Protein AF-A0A7S1ELG7-F1 (afdb_monomer)

Solvent-accessible surface area (backbone atoms only — not comparable to full-atom values): 12810 Å² total; per-residue (Å²): 138,77,90,81,78,85,80,86,82,77,89,74,86,77,82,77,77,78,78,66,69,52,71,69,55,55,40,45,46,55,39,51,53,51,51,52,51,50,55,50,50,54,52,51,44,50,53,53,51,54,53,54,65,71,30,67,69,44,54,53,49,34,66,75,34,59,68,49,50,75,63,46,44,68,62,53,37,53,51,50,48,50,50,54,51,51,52,52,51,49,59,60,68,71,50,58,41,73,56,52,68,38,64,72,56,34,53,50,51,52,54,50,58,71,44,45,52,53,21,49,54,42,38,54,47,47,58,70,75,57,53,95,88,40,56,80,64,53,53,55,78,43,55,39,72,58,45,38,53,50,51,53,52,54,50,50,53,49,50,50,48,52,64,56,44,74,77,51,74,98,72,91,71,96,68,93,65,78,93,79,68,84,92,50,66,66,61,53,53,52,50,48,52,31,48,70,66,63,71,57,77,73,69,79,68,73,70,65,78,81,71,129

Nearest PDB structures (foldseek):
  7uwb-assembly1_c  TM=2.992E-01  e=1.480E+00  Citrus x limon
  7fda-assembly1_T  TM=3.251E-01  e=2.734E+00  Saccharomyces cerevisiae S288C

Mean predicted aligned error: 15.28 Å

Structure (mmCIF, N/CA/C/O backbone):
data_AF-A0A7S1ELG7-F1
#
_entry.id   AF-A0A7S1ELG7-F1
#
loop_
_atom_site.group_PDB
_atom_site.id
_atom_site.type_symbol
_atom_site.label_atom_id
_atom_site.label_alt_id
_atom_site.label_comp_id
_atom_site.label_asym_id
_atom_site.label_entity_id
_atom_site.label_seq_id
_atom_site.pdbx_PDB_ins_code
_atom_site.Cartn_x
_atom_site.Cartn_y
_atom_site.Cartn_z
_atom_site.occupancy
_atom_site.B_iso_or_equiv
_atom_site.auth_seq_id
_atom_site.auth_comp_id
_atom_site.auth_asym_id
_atom_site.auth_atom_id
_atom_site.pdbx_PDB_model_num
ATOM 1 N N . GLY A 1 1 ? -31.630 1.838 77.497 1.00 45.72 1 GLY A N 1
ATOM 2 C CA . GLY A 1 1 ? -31.675 2.365 76.122 1.00 45.72 1 GLY A CA 1
ATOM 3 C C . GLY A 1 1 ? -31.646 3.872 76.217 1.00 45.72 1 GLY A C 1
ATOM 4 O O . GLY A 1 1 ? -32.165 4.383 77.194 1.00 45.72 1 GLY A O 1
ATOM 5 N N . GLU A 1 2 ? -31.020 4.632 75.335 1.00 47.91 2 GLU A N 1
ATOM 6 C CA . GLU A 1 2 ? -30.472 4.354 74.008 1.00 47.91 2 GLU A CA 1
ATOM 7 C C . GLU A 1 2 ? -29.348 5.379 73.768 1.00 47.91 2 GLU A C 1
ATOM 9 O O . GLU A 1 2 ? -29.559 6.575 73.961 1.00 47.91 2 GLU A O 1
ATOM 14 N N . ASP A 1 3 ? -28.157 4.923 73.371 1.00 49.88 3 ASP A N 1
ATOM 15 C CA . ASP A 1 3 ? -27.047 5.798 72.974 1.00 49.88 3 ASP A CA 1
ATOM 16 C C . ASP A 1 3 ? -27.271 6.288 71.537 1.00 49.88 3 ASP A C 1
ATOM 18 O O . ASP A 1 3 ? -26.999 5.585 70.558 1.00 49.88 3 ASP A O 1
ATOM 22 N N . GLY A 1 4 ? -27.789 7.508 71.401 1.00 52.09 4 GLY A N 1
ATOM 23 C CA . GLY A 1 4 ? -28.012 8.162 70.114 1.00 52.09 4 GLY A CA 1
ATOM 24 C C . GLY A 1 4 ? -26.703 8.606 69.455 1.00 52.09 4 GLY A C 1
ATOM 25 O O . GLY A 1 4 ? -26.166 9.667 69.770 1.00 52.09 4 GLY A O 1
ATOM 26 N N . ARG A 1 5 ? -26.187 7.823 68.500 1.00 58.06 5 ARG A N 1
ATOM 27 C CA . ARG A 1 5 ? -25.058 8.232 67.644 1.00 58.06 5 ARG A CA 1
ATOM 28 C C . ARG A 1 5 ? -25.520 9.284 66.631 1.00 58.06 5 ARG A C 1
ATOM 30 O O . ARG A 1 5 ? -26.334 8.993 65.760 1.00 58.06 5 ARG A O 1
ATOM 37 N N . MET A 1 6 ? -24.964 10.495 66.706 1.00 57.94 6 MET A N 1
ATOM 38 C CA . MET A 1 6 ? -25.166 11.521 65.678 1.00 57.94 6 MET A CA 1
ATOM 39 C C . MET A 1 6 ? -24.453 11.132 64.375 1.00 57.94 6 MET A C 1
ATOM 41 O O . MET A 1 6 ? -23.228 11.016 64.341 1.00 57.94 6 MET A O 1
ATOM 45 N N . VAL A 1 7 ? -25.212 10.988 63.287 1.00 63.09 7 VAL A N 1
ATOM 46 C CA . VAL A 1 7 ? -24.685 10.811 61.926 1.00 63.09 7 VAL A CA 1
ATOM 47 C C . VAL A 1 7 ? -24.557 12.186 61.271 1.00 63.09 7 VAL A C 1
ATOM 49 O O . VAL A 1 7 ? -25.553 12.875 61.062 1.00 63.09 7 VAL A O 1
ATOM 52 N N . ARG A 1 8 ? -23.331 12.605 60.939 1.00 54.16 8 ARG A N 1
ATOM 53 C CA . ARG A 1 8 ? -23.097 13.812 60.133 1.00 54.16 8 ARG A CA 1
ATOM 54 C C . ARG A 1 8 ? -23.195 13.450 58.655 1.00 54.16 8 ARG A C 1
ATOM 56 O O . ARG A 1 8 ? -22.298 12.812 58.115 1.00 54.16 8 ARG A O 1
ATOM 63 N N . VAL A 1 9 ? -24.283 13.862 58.013 1.00 65.06 9 VAL A N 1
ATOM 64 C CA . VAL A 1 9 ? -24.472 13.729 56.564 1.00 65.06 9 VAL A CA 1
ATOM 65 C C . VAL A 1 9 ? -23.916 14.979 55.890 1.00 65.06 9 VAL A C 1
ATOM 67 O O . VAL A 1 9 ? -24.402 16.083 56.127 1.00 65.06 9 VAL A O 1
ATOM 70 N N . ILE A 1 10 ? -22.893 14.811 55.054 1.00 61.88 10 ILE A N 1
ATOM 71 C CA . ILE A 1 10 ? -22.368 15.874 54.192 1.00 61.88 10 ILE A CA 1
ATOM 72 C C . ILE A 1 10 ? -22.909 15.608 52.790 1.00 61.88 10 ILE A C 1
ATOM 74 O O . ILE A 1 10 ? -22.524 14.635 52.144 1.00 61.88 10 ILE A O 1
ATOM 78 N N . ALA A 1 11 ? -23.829 16.453 52.329 1.00 55.34 11 ALA A N 1
ATOM 79 C CA . ALA A 1 11 ? -24.358 16.367 50.976 1.00 55.34 11 ALA A CA 1
ATOM 80 C C . ALA A 1 11 ? -23.292 16.845 49.979 1.00 55.34 11 ALA A C 1
ATOM 82 O O . ALA A 1 11 ? -23.049 18.042 49.830 1.00 55.34 11 ALA A O 1
ATOM 83 N N . LEU A 1 12 ? -22.646 15.902 49.296 1.00 55.12 12 LEU A N 1
ATOM 84 C CA . LEU A 1 12 ? -21.772 16.197 48.167 1.00 55.12 12 LEU A CA 1
ATOM 85 C C . LEU A 1 12 ? -22.631 16.319 46.905 1.00 55.12 12 LEU A C 1
ATOM 87 O O . LEU A 1 12 ? -23.257 15.352 46.473 1.00 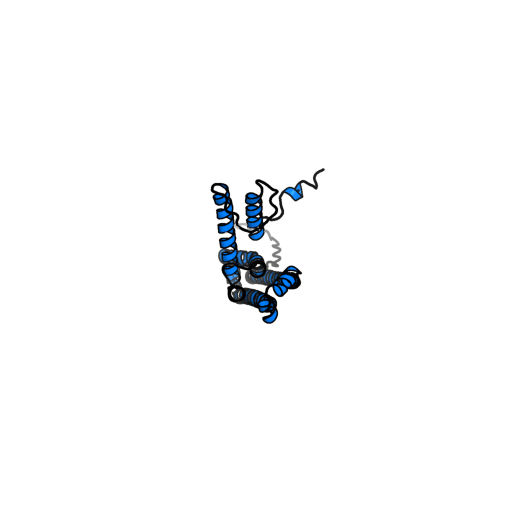55.12 12 LEU A O 1
ATOM 91 N N . LYS A 1 13 ? -22.652 17.506 46.289 1.00 52.28 13 LYS A N 1
ATOM 92 C CA . LYS A 1 13 ? -23.136 17.666 44.911 1.00 52.28 13 LYS A CA 1
ATOM 93 C C . LYS A 1 13 ? -22.100 17.047 43.976 1.00 52.28 13 LYS A C 1
ATOM 95 O O . LYS A 1 13 ? -21.160 17.713 43.552 1.00 52.28 13 LYS A O 1
ATOM 100 N N . VAL A 1 14 ? -22.265 15.764 43.674 1.00 58.91 14 VAL A N 1
ATOM 101 C CA . VAL A 1 14 ? -21.516 15.115 42.598 1.00 58.91 14 VAL A CA 1
ATOM 102 C C . VAL A 1 14 ? -22.121 15.603 41.289 1.00 58.91 14 VAL A C 1
ATOM 104 O O . VAL A 1 14 ? -23.214 15.191 40.908 1.00 58.91 14 VAL A O 1
ATOM 107 N N . ASN A 1 15 ? -21.435 16.526 40.620 1.00 54.47 15 ASN A N 1
ATOM 108 C CA . ASN A 1 15 ? -21.791 16.919 39.266 1.00 54.47 15 ASN A CA 1
ATOM 109 C C . ASN A 1 15 ? -21.238 15.844 38.322 1.00 54.47 15 ASN A C 1
ATOM 111 O O . ASN A 1 15 ? -20.149 15.983 37.767 1.00 54.47 15 ASN A O 1
ATOM 115 N N . ALA A 1 16 ? -21.940 14.714 38.233 1.00 53.38 16 ALA A N 1
ATOM 116 C CA . ALA A 1 16 ? -21.633 13.671 37.268 1.00 53.38 16 ALA A CA 1
ATOM 117 C C . ALA A 1 16 ? -22.066 14.176 35.888 1.00 53.38 16 ALA A C 1
ATOM 119 O O . ALA A 1 16 ? -23.155 13.867 35.411 1.00 53.38 16 ALA A O 1
ATOM 120 N N . ASN A 1 17 ? -21.234 15.010 35.263 1.00 50.78 17 ASN A N 1
ATOM 121 C CA . ASN A 1 17 ? -21.389 15.321 33.852 1.00 50.78 17 ASN A CA 1
ATOM 122 C C . ASN A 1 17 ? -20.955 14.074 33.073 1.00 50.78 17 ASN A C 1
ATOM 124 O O . ASN A 1 17 ? -19.800 13.941 32.672 1.00 50.78 17 ASN A O 1
ATOM 128 N N . VAL A 1 18 ? -21.867 13.109 32.948 1.00 51.59 18 VAL A N 1
ATOM 129 C CA . VAL A 1 18 ? -21.676 11.883 32.167 1.00 51.59 18 VAL A CA 1
ATOM 130 C C . VAL A 1 18 ? -21.835 12.238 30.686 1.00 51.59 18 VAL A C 1
ATOM 132 O O . VAL A 1 18 ? -22.745 11.797 30.003 1.00 51.59 18 VAL A O 1
ATOM 135 N N . THR A 1 19 ? -20.939 13.089 30.192 1.00 51.69 19 THR A N 1
ATOM 136 C CA . THR A 1 19 ? -20.533 13.114 28.782 1.00 51.69 19 THR A CA 1
ATOM 137 C C . THR A 1 19 ? -19.308 12.218 28.586 1.00 51.69 19 THR A C 1
ATOM 139 O O . THR A 1 19 ? -18.511 12.434 27.678 1.00 51.69 19 THR A O 1
ATOM 142 N N . SER A 1 20 ? -19.090 11.247 29.479 1.00 53.66 20 SER A N 1
ATOM 143 C CA . SER A 1 20 ? -18.170 10.151 29.212 1.00 53.66 20 SER A CA 1
ATOM 144 C C . SER A 1 20 ? -18.856 9.261 28.190 1.00 53.66 20 SER A C 1
ATOM 146 O O . SER A 1 20 ? -19.835 8.596 28.534 1.00 53.66 20 SER A O 1
ATOM 148 N N . SER A 1 21 ? -18.376 9.303 26.947 1.00 57.50 21 SER A N 1
ATOM 149 C CA . SER A 1 21 ? -18.776 8.361 25.908 1.00 57.50 21 SER A CA 1
ATOM 150 C C . SER A 1 21 ? -18.871 6.959 26.500 1.00 57.50 21 SER A C 1
ATOM 152 O O . SER A 1 21 ? -17.983 6.547 27.257 1.00 57.50 21 SER A O 1
ATOM 154 N N . THR A 1 22 ? -19.962 6.252 26.217 1.00 67.25 22 THR A N 1
ATOM 155 C CA . THR A 1 22 ? -20.102 4.856 26.645 1.00 67.25 22 THR A CA 1
ATOM 156 C C . THR A 1 22 ? -18.890 4.054 26.152 1.00 67.25 22 THR A C 1
ATOM 158 O O . THR A 1 22 ? -18.263 4.418 25.157 1.00 67.25 22 THR A O 1
ATOM 161 N N . ILE A 1 23 ? -18.500 2.983 26.853 1.00 67.31 23 ILE A N 1
ATOM 162 C CA . ILE A 1 23 ? -17.343 2.165 26.437 1.00 67.31 23 ILE A CA 1
ATOM 163 C C . ILE A 1 23 ? -17.503 1.764 24.960 1.00 67.31 23 ILE A C 1
ATOM 165 O O . ILE A 1 23 ? -16.583 1.948 24.177 1.00 67.31 23 ILE A O 1
ATOM 169 N N . GLU A 1 24 ? -18.715 1.390 24.554 1.00 67.69 24 GLU A N 1
ATOM 170 C CA . GLU A 1 24 ? -19.104 1.068 23.174 1.00 67.69 24 GLU A CA 1
ATOM 171 C C . GLU A 1 24 ? -18.862 2.212 22.164 1.00 67.69 24 GLU A C 1
ATOM 173 O O . GLU A 1 24 ? -18.431 1.962 21.034 1.00 67.69 24 GLU A O 1
ATOM 178 N N . GLU A 1 25 ? -19.080 3.472 22.556 1.00 73.69 25 GLU A N 1
ATOM 179 C CA . GLU A 1 25 ? -18.761 4.647 21.731 1.00 73.69 25 GLU A CA 1
ATOM 180 C C . GLU A 1 25 ? -17.248 4.838 21.567 1.00 73.69 25 GLU A C 1
ATOM 182 O O . GLU A 1 25 ? -16.780 5.158 20.474 1.00 73.69 25 GLU A O 1
ATOM 187 N N . ILE A 1 26 ? -16.462 4.615 22.626 1.00 73.19 26 ILE A N 1
ATOM 188 C CA . ILE A 1 26 ? -14.993 4.700 22.562 1.00 73.19 26 ILE A CA 1
ATOM 189 C C . ILE A 1 26 ? -14.437 3.572 21.681 1.00 73.19 26 ILE A C 1
ATOM 191 O O . ILE A 1 26 ? -13.564 3.805 20.841 1.00 73.19 26 ILE A O 1
ATOM 195 N N . GLU A 1 27 ? -14.977 2.366 21.838 1.00 75.12 27 GLU A N 1
ATOM 196 C CA . GLU A 1 27 ? -14.611 1.182 21.063 1.00 75.12 27 GLU A CA 1
ATOM 197 C C . GLU A 1 27 ? -14.916 1.350 19.567 1.00 75.12 27 GLU A C 1
ATOM 199 O O . GLU A 1 27 ? -14.096 1.017 18.708 1.00 75.12 27 GLU A O 1
ATOM 204 N N . SER A 1 28 ? -16.077 1.919 19.238 1.00 82.00 28 SER A N 1
ATOM 205 C CA . SER A 1 28 ? -16.470 2.184 17.848 1.00 82.00 28 SER A CA 1
ATOM 206 C C . SER A 1 28 ? -15.607 3.275 17.211 1.00 82.00 28 SER A C 1
ATOM 208 O O . SER A 1 28 ? -15.195 3.151 16.054 1.00 82.00 28 SER A O 1
ATOM 210 N N . ARG A 1 29 ? -15.228 4.295 17.989 1.00 88.75 29 ARG A N 1
ATOM 211 C CA . ARG A 1 29 ? -14.416 5.424 17.519 1.00 88.75 29 ARG A CA 1
ATOM 212 C C . ARG A 1 29 ? -13.023 5.013 17.040 1.00 88.75 2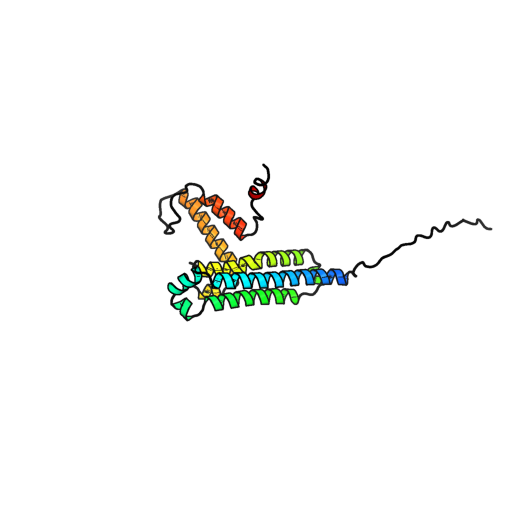9 ARG A C 1
ATOM 214 O O . ARG A 1 29 ? -12.524 5.579 16.070 1.00 88.75 29 ARG A O 1
ATOM 221 N N . ARG A 1 30 ? -12.382 4.025 17.678 1.00 89.44 30 ARG A N 1
ATOM 222 C CA . ARG A 1 30 ? -11.039 3.560 17.270 1.00 89.44 30 ARG A CA 1
ATOM 223 C C . ARG A 1 30 ? -11.057 2.930 15.876 1.00 89.44 30 ARG A C 1
ATOM 225 O O . ARG A 1 30 ? -10.172 3.204 15.067 1.00 89.44 30 ARG A O 1
ATOM 232 N N . LYS A 1 31 ? -12.097 2.145 15.574 1.00 93.12 31 LYS A N 1
ATOM 233 C CA . LYS A 1 31 ? -12.331 1.607 14.228 1.00 93.12 31 LYS A CA 1
ATOM 234 C C . LYS A 1 31 ? -12.572 2.730 13.220 1.00 93.12 31 LYS A C 1
ATOM 236 O O . LYS A 1 31 ? -11.958 2.722 12.159 1.00 93.12 31 LYS A O 1
ATOM 241 N N . GLU A 1 32 ? -13.444 3.684 13.537 1.00 93.88 32 GLU A N 1
ATOM 242 C CA . GLU A 1 32 ? -13.757 4.802 12.634 1.00 93.88 32 GLU A CA 1
ATOM 243 C C . GLU A 1 32 ? -12.515 5.621 12.269 1.00 93.88 32 GLU A C 1
ATOM 245 O O . GLU A 1 32 ? -12.289 5.897 11.090 1.00 93.88 32 GLU A O 1
ATOM 250 N N . LEU A 1 33 ? -11.673 5.951 13.254 1.00 93.94 33 LEU A N 1
ATOM 251 C CA . LEU A 1 33 ? -10.421 6.677 13.030 1.00 93.94 33 LEU A CA 1
ATOM 252 C C . LEU A 1 33 ? -9.459 5.899 12.129 1.00 93.94 33 LEU A C 1
ATOM 254 O O . LEU A 1 33 ? -8.906 6.469 11.191 1.00 93.94 33 LEU A O 1
ATOM 258 N N . PHE A 1 34 ? -9.291 4.599 12.382 1.00 95.06 34 PHE A N 1
ATOM 259 C CA . PHE A 1 34 ? -8.432 3.753 11.559 1.00 95.06 34 PHE A CA 1
ATOM 260 C C . PHE A 1 34 ? -8.920 3.675 10.108 1.00 95.06 34 PHE A C 1
ATOM 262 O O . PHE A 1 34 ? -8.133 3.853 9.182 1.00 95.06 34 PHE A O 1
ATOM 269 N N . ILE A 1 35 ? -10.220 3.444 9.897 1.00 96.56 35 ILE A N 1
ATOM 270 C CA . ILE A 1 35 ? -10.793 3.349 8.548 1.00 96.56 35 ILE A CA 1
ATOM 271 C C . ILE A 1 35 ? -10.693 4.691 7.819 1.00 96.56 35 ILE A C 1
ATOM 273 O O . ILE A 1 35 ? -10.338 4.712 6.646 1.00 96.56 35 ILE A O 1
ATOM 277 N N . SER A 1 36 ? -10.914 5.805 8.519 1.00 95.88 36 SER A N 1
ATOM 278 C CA . SER A 1 36 ? -10.761 7.145 7.939 1.00 95.88 36 SER A CA 1
ATOM 279 C C . SER A 1 36 ? -9.316 7.412 7.502 1.00 95.88 36 SER A C 1
ATOM 281 O O . SER A 1 36 ? -9.081 7.928 6.411 1.00 95.88 36 SER A O 1
ATOM 283 N N . ALA A 1 37 ? -8.334 7.018 8.321 1.00 95.81 37 ALA A N 1
ATOM 284 C CA . ALA A 1 37 ? -6.917 7.124 7.973 1.00 95.81 37 ALA A CA 1
ATOM 285 C C . ALA A 1 37 ? -6.548 6.230 6.776 1.00 95.81 37 ALA A C 1
ATOM 287 O O . ALA A 1 37 ? -5.805 6.655 5.894 1.00 95.81 37 ALA A O 1
ATOM 288 N N . ALA A 1 38 ? -7.108 5.021 6.706 1.00 96.06 38 ALA A N 1
ATOM 289 C CA . ALA A 1 38 ? -6.922 4.111 5.581 1.00 96.06 38 ALA A CA 1
ATOM 290 C C . ALA A 1 38 ? -7.503 4.658 4.267 1.00 96.06 38 ALA A C 1
ATOM 292 O O . ALA A 1 38 ? -6.862 4.574 3.221 1.00 96.06 38 ALA A O 1
ATOM 293 N N . GLU A 1 39 ? -8.693 5.257 4.311 1.00 96.00 39 GLU A N 1
ATOM 294 C CA . GLU A 1 39 ? -9.320 5.892 3.147 1.00 96.00 39 GLU A CA 1
ATOM 295 C C . GLU A 1 39 ? -8.535 7.116 2.667 1.00 96.00 39 GLU A C 1
ATOM 297 O O . GLU A 1 39 ? -8.363 7.305 1.460 1.00 96.00 39 GLU A O 1
ATOM 302 N N . TYR A 1 40 ? -8.005 7.909 3.602 1.00 96.44 40 TYR A N 1
ATOM 303 C CA . TYR A 1 40 ? -7.101 9.009 3.281 1.00 96.44 40 TYR A CA 1
ATOM 304 C C . TYR A 1 40 ? -5.822 8.503 2.600 1.00 96.44 40 TYR A C 1
ATOM 306 O O . TYR A 1 40 ? -5.461 9.004 1.537 1.00 96.44 40 TYR A O 1
ATOM 314 N N . ALA A 1 41 ? -5.184 7.466 3.152 1.00 94.69 41 ALA A N 1
ATOM 315 C CA . ALA A 1 41 ? -3.999 6.859 2.551 1.00 94.69 41 ALA A CA 1
ATOM 316 C C . ALA A 1 41 ? -4.287 6.332 1.135 1.00 94.69 41 ALA A C 1
ATOM 318 O O . ALA A 1 41 ? -3.513 6.577 0.218 1.00 94.69 41 ALA A O 1
ATOM 319 N N . ALA A 1 42 ? -5.433 5.683 0.906 1.00 96.50 42 ALA A N 1
ATOM 320 C CA . ALA A 1 42 ? -5.822 5.240 -0.434 1.00 96.50 42 ALA A CA 1
ATOM 321 C C . ALA A 1 42 ? -6.038 6.401 -1.417 1.00 96.50 42 ALA A C 1
ATOM 323 O O . ALA A 1 42 ? -5.731 6.274 -2.606 1.00 96.50 42 ALA A O 1
ATOM 324 N N . HIS A 1 43 ? -6.577 7.530 -0.951 1.00 96.31 43 HIS A N 1
ATOM 325 C CA . HIS A 1 43 ? -6.710 8.727 -1.776 1.00 96.31 43 HIS A CA 1
ATOM 326 C C . HIS A 1 43 ? -5.344 9.318 -2.152 1.00 96.31 43 HIS A C 1
ATOM 328 O O . HIS A 1 43 ? -5.122 9.660 -3.317 1.00 96.31 43 HIS A O 1
ATOM 334 N N . ASP A 1 44 ? -4.426 9.389 -1.193 1.00 95.12 44 ASP A N 1
ATOM 335 C CA . ASP A 1 44 ? -3.071 9.885 -1.415 1.00 95.12 44 ASP A CA 1
ATOM 336 C C . ASP A 1 44 ? -2.271 8.963 -2.351 1.00 95.12 44 ASP A C 1
ATOM 338 O O . ASP A 1 44 ? -1.711 9.429 -3.344 1.00 95.12 44 ASP A O 1
ATOM 342 N N . ILE A 1 45 ? -2.338 7.642 -2.139 1.00 94.81 45 ILE A N 1
ATOM 343 C CA . ILE A 1 45 ? -1.755 6.632 -3.036 1.00 94.81 45 ILE A CA 1
ATOM 344 C C . ILE A 1 45 ? -2.267 6.825 -4.462 1.00 94.81 45 ILE A C 1
ATOM 346 O O . ILE A 1 45 ? -1.466 6.883 -5.391 1.00 94.81 45 ILE A O 1
ATOM 350 N N . ARG A 1 46 ? -3.585 6.968 -4.654 1.00 95.25 46 ARG A N 1
ATOM 351 C CA . ARG A 1 46 ? -4.166 7.198 -5.985 1.00 95.25 46 ARG A CA 1
ATOM 352 C C . ARG A 1 46 ? -3.576 8.448 -6.636 1.00 95.25 46 ARG A C 1
ATOM 354 O O . ARG A 1 46 ? -3.151 8.391 -7.782 1.00 95.25 46 ARG A O 1
ATOM 361 N N . THR A 1 47 ? -3.514 9.549 -5.893 1.00 93.38 47 THR A N 1
ATOM 362 C CA . THR A 1 47 ? -2.979 10.825 -6.389 1.00 93.38 47 THR A CA 1
ATOM 363 C C . THR A 1 47 ? -1.512 10.689 -6.800 1.00 93.38 47 THR A C 1
ATOM 365 O O . THR A 1 47 ? -1.131 11.113 -7.892 1.00 93.38 47 THR A O 1
ATOM 368 N N . LYS A 1 48 ? -0.693 10.035 -5.969 1.00 92.62 48 LYS A N 1
ATOM 369 C CA . LYS A 1 48 ? 0.729 9.791 -6.243 1.00 92.62 48 LYS A CA 1
ATOM 370 C C . LYS A 1 48 ? 0.940 8.847 -7.424 1.00 92.62 48 LYS A C 1
ATOM 372 O O . LYS A 1 48 ? 1.806 9.109 -8.252 1.00 92.62 48 LYS A O 1
ATOM 377 N N . LEU A 1 49 ? 0.142 7.787 -7.551 1.00 91.31 49 LEU A N 1
ATOM 378 C CA . LEU A 1 49 ? 0.215 6.871 -8.692 1.00 91.31 49 LEU A CA 1
ATOM 379 C C . LEU A 1 49 ? -0.156 7.560 -10.001 1.00 91.31 49 LEU A C 1
ATOM 381 O O . LEU A 1 49 ? 0.554 7.381 -10.986 1.00 91.31 49 LEU A O 1
ATOM 385 N N . SER A 1 50 ? -1.213 8.375 -10.013 1.00 90.19 50 SER A N 1
ATOM 386 C CA . SER A 1 50 ? -1.581 9.140 -11.206 1.00 90.19 50 SER A CA 1
ATOM 387 C C . SER A 1 50 ? -0.480 10.141 -11.584 1.00 90.19 50 SER A C 1
ATOM 389 O O . SER A 1 50 ? -0.093 10.207 -12.748 1.00 90.19 50 SER A O 1
ATOM 391 N N . ALA A 1 51 ? 0.120 10.832 -10.606 1.00 88.69 51 ALA A N 1
ATOM 392 C CA . ALA A 1 51 ? 1.262 11.717 -10.852 1.00 88.69 51 ALA A CA 1
ATOM 393 C C . ALA A 1 51 ? 2.488 10.963 -11.407 1.00 88.69 51 ALA A C 1
ATOM 395 O O . ALA A 1 51 ? 3.146 11.433 -12.336 1.00 88.69 51 ALA A O 1
ATOM 396 N N . LEU A 1 52 ? 2.784 9.768 -10.884 1.00 86.19 52 LEU A N 1
ATOM 397 C CA . LEU A 1 52 ? 3.855 8.913 -11.403 1.00 86.19 52 LEU A CA 1
ATOM 398 C C . LEU A 1 52 ? 3.551 8.412 -12.817 1.00 86.19 52 LEU A C 1
ATOM 400 O O . LEU A 1 52 ? 4.453 8.389 -13.653 1.00 86.19 52 LEU A O 1
ATOM 404 N N . ALA A 1 53 ? 2.301 8.049 -13.105 1.00 85.56 53 ALA A N 1
ATOM 405 C CA . ALA A 1 53 ? 1.858 7.595 -14.420 1.00 85.56 53 ALA A CA 1
ATOM 406 C C . ALA A 1 53 ? 1.985 8.683 -15.499 1.00 85.56 53 ALA A C 1
ATOM 408 O O . ALA A 1 53 ? 2.263 8.367 -16.657 1.00 85.56 53 ALA A O 1
ATOM 409 N N . GLU A 1 54 ? 1.812 9.949 -15.121 1.00 84.06 54 GLU A N 1
ATOM 410 C CA . GLU A 1 54 ? 1.962 11.112 -16.003 1.00 84.06 54 GLU A CA 1
ATOM 411 C C . GLU A 1 54 ? 3.414 11.592 -16.144 1.00 84.06 54 GLU A C 1
ATOM 413 O O . GLU A 1 54 ? 3.700 12.445 -16.985 1.00 84.06 54 GLU A O 1
ATOM 418 N N . SER A 1 55 ? 4.344 11.038 -15.362 1.00 83.50 55 SER A N 1
ATOM 419 C CA . SER A 1 55 ? 5.745 11.455 -15.394 1.00 83.50 55 SER A CA 1
ATOM 420 C C . SER A 1 55 ? 6.429 11.159 -16.736 1.00 83.50 55 SER A C 1
ATOM 422 O O . SER A 1 55 ? 6.162 10.158 -17.410 1.00 83.50 55 SER A O 1
ATOM 424 N N . GLU A 1 56 ? 7.390 12.012 -17.097 1.00 77.75 56 GLU A N 1
ATOM 425 C CA . GLU A 1 56 ? 8.213 11.863 -18.304 1.00 77.75 56 GLU A CA 1
ATOM 426 C C . GLU A 1 56 ? 8.949 10.514 -18.336 1.00 77.75 56 GLU A C 1
ATOM 428 O O . GLU A 1 56 ? 9.037 9.874 -19.381 1.00 77.75 56 GLU A O 1
ATOM 433 N N . ARG A 1 57 ? 9.344 9.995 -17.168 1.00 74.31 57 ARG A N 1
ATOM 434 C CA . ARG A 1 57 ? 9.990 8.680 -17.033 1.00 74.31 57 ARG A CA 1
ATOM 435 C C . ARG A 1 57 ? 9.112 7.535 -17.545 1.00 74.31 57 ARG A C 1
ATOM 437 O O . ARG A 1 57 ? 9.619 6.610 -18.176 1.00 74.31 57 ARG A O 1
ATOM 444 N N . VAL A 1 58 ? 7.796 7.588 -17.316 1.00 76.19 58 VAL A N 1
ATOM 445 C CA . VAL A 1 58 ? 6.860 6.592 -17.869 1.00 76.19 58 VAL A CA 1
ATOM 446 C C . VAL A 1 58 ? 6.777 6.737 -19.386 1.00 76.19 58 VAL A C 1
ATOM 448 O O . VAL A 1 58 ? 6.805 5.732 -20.095 1.00 76.19 58 VAL A O 1
ATOM 451 N N . GLN A 1 59 ? 6.716 7.966 -19.905 1.00 72.56 59 GLN A N 1
ATOM 452 C CA . GLN A 1 59 ? 6.690 8.224 -21.350 1.00 72.56 59 GLN A CA 1
ATOM 453 C C . GLN A 1 59 ? 7.943 7.662 -22.038 1.00 72.56 59 GLN A C 1
ATOM 455 O O . GLN A 1 59 ? 7.826 6.914 -23.011 1.00 72.56 59 GLN A O 1
ATOM 460 N N . GLU A 1 60 ? 9.128 7.939 -21.495 1.00 72.31 60 GLU A N 1
ATOM 461 C CA . GLU A 1 60 ? 10.411 7.416 -21.978 1.00 72.31 60 GLU A CA 1
ATOM 462 C C . GLU A 1 60 ? 10.444 5.885 -21.958 1.00 72.31 60 GLU A C 1
ATOM 464 O O . GLU A 1 60 ? 10.801 5.238 -22.950 1.00 72.31 60 GLU A O 1
ATOM 469 N N . GLN A 1 61 ? 9.995 5.279 -20.858 1.00 71.31 61 GLN A N 1
ATOM 470 C CA . GLN A 1 61 ? 9.975 3.829 -20.734 1.00 71.31 61 GLN A CA 1
ATOM 471 C C . GLN A 1 61 ? 8.989 3.177 -21.717 1.00 71.31 61 GLN A C 1
ATOM 473 O O . GLN A 1 61 ? 9.275 2.102 -22.247 1.00 71.31 61 GLN A O 1
ATOM 478 N N . LEU A 1 62 ? 7.852 3.817 -22.016 1.00 69.94 62 LEU A N 1
ATOM 479 C CA . LEU A 1 62 ? 6.888 3.349 -23.021 1.00 69.94 62 LEU A CA 1
ATOM 480 C C . LEU A 1 62 ? 7.419 3.485 -24.455 1.00 69.94 62 LEU A C 1
ATOM 482 O O . LEU A 1 62 ? 7.037 2.694 -25.320 1.00 69.94 62 LEU A O 1
ATOM 486 N N . VAL A 1 63 ? 8.293 4.458 -24.726 1.00 67.94 63 VAL A N 1
ATOM 487 C CA . VAL A 1 63 ? 9.001 4.567 -26.012 1.00 67.94 63 VAL A CA 1
ATOM 488 C C . VAL A 1 63 ? 10.009 3.427 -26.160 1.00 67.94 63 VAL A C 1
ATOM 490 O O . VAL A 1 63 ? 10.051 2.787 -27.210 1.00 67.94 63 VAL A O 1
ATOM 493 N N . PHE A 1 64 ? 10.764 3.118 -25.101 1.00 64.25 64 PHE A N 1
ATOM 494 C CA . PHE A 1 64 ? 11.756 2.038 -25.113 1.00 64.25 64 PHE A CA 1
ATOM 495 C C . PHE A 1 64 ? 11.118 0.637 -25.114 1.00 64.25 64 PHE A C 1
ATOM 497 O O . PHE A 1 64 ? 11.606 -0.288 -25.763 1.00 64.25 64 PHE A O 1
ATOM 504 N N . ARG A 1 65 ? 9.987 0.464 -24.420 1.00 66.00 65 ARG A N 1
ATOM 505 C CA . ARG A 1 65 ? 9.247 -0.802 -24.317 1.00 66.00 65 ARG A CA 1
ATOM 506 C C . ARG A 1 65 ? 7.995 -0.770 -25.190 1.00 66.00 65 ARG A C 1
ATOM 508 O O . ARG A 1 65 ? 6.875 -0.684 -24.686 1.00 66.00 65 ARG A O 1
ATOM 515 N N . ALA A 1 66 ? 8.178 -0.932 -26.501 1.00 60.00 66 ALA A N 1
ATOM 516 C CA . ALA A 1 66 ? 7.084 -0.954 -27.482 1.00 60.00 66 ALA A CA 1
ATOM 517 C C . ALA A 1 66 ? 5.928 -1.911 -27.102 1.00 60.00 66 ALA A C 1
ATOM 519 O O . ALA A 1 66 ? 4.759 -1.584 -27.299 1.00 60.00 66 ALA A O 1
ATOM 520 N N . VAL A 1 67 ? 6.232 -3.057 -26.479 1.00 60.62 67 VAL A N 1
ATOM 521 C CA . VAL A 1 67 ? 5.227 -4.023 -25.991 1.00 60.62 67 VAL A CA 1
ATOM 522 C C . VAL A 1 67 ? 4.418 -3.479 -24.801 1.00 60.62 67 VAL A C 1
ATOM 524 O O . VAL A 1 67 ? 3.200 -3.643 -24.764 1.00 60.62 67 VAL A O 1
ATOM 527 N N . ALA A 1 68 ? 5.053 -2.772 -23.858 1.00 59.16 68 ALA A N 1
ATOM 528 C CA . ALA A 1 68 ? 4.370 -2.174 -22.704 1.00 59.16 68 ALA A CA 1
ATOM 529 C C . ALA A 1 68 ? 3.431 -1.025 -23.115 1.00 59.16 68 ALA A C 1
ATOM 531 O O . ALA A 1 68 ? 2.377 -0.819 -22.505 1.00 59.16 68 ALA A O 1
ATOM 532 N N . ARG A 1 69 ? 3.785 -0.311 -24.193 1.00 57.56 69 ARG A N 1
ATOM 533 C CA . ARG A 1 69 ? 2.941 0.711 -24.824 1.00 57.56 69 ARG A CA 1
ATOM 534 C C . ARG A 1 69 ? 1.696 0.120 -25.480 1.00 57.56 69 ARG A C 1
ATOM 536 O O . ARG A 1 69 ? 0.618 0.681 -25.311 1.00 57.56 69 ARG A O 1
ATOM 543 N N . ILE A 1 70 ? 1.822 -1.013 -26.172 1.00 54.22 70 ILE A N 1
ATOM 544 C CA . ILE A 1 70 ? 0.681 -1.710 -26.795 1.00 54.22 70 ILE A CA 1
ATOM 545 C C . ILE A 1 70 ? -0.280 -2.259 -25.730 1.00 54.22 70 ILE A C 1
ATOM 547 O O . ILE A 1 70 ? -1.493 -2.208 -25.911 1.00 54.22 70 ILE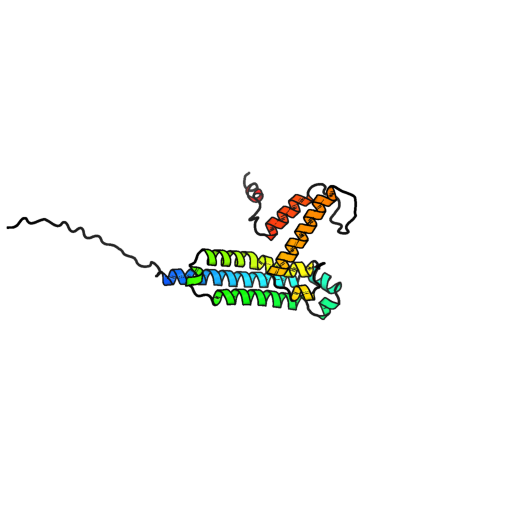 A O 1
ATOM 551 N N . LEU A 1 71 ? 0.249 -2.747 -24.606 1.00 61.34 71 LEU A N 1
ATOM 552 C CA . LEU A 1 71 ? -0.546 -3.400 -23.561 1.00 61.34 71 LEU A CA 1
ATOM 553 C C . LEU A 1 71 ? -1.107 -2.447 -22.495 1.00 61.34 71 LEU A C 1
ATOM 555 O O . LEU A 1 71 ? -1.794 -2.905 -21.582 1.00 61.34 71 LEU A O 1
ATOM 559 N N . SER A 1 72 ? -0.856 -1.133 -22.576 1.00 68.88 72 SER A N 1
ATOM 560 C CA . SER A 1 72 ? -1.274 -0.152 -21.554 1.00 68.88 72 SER A CA 1
ATOM 561 C C . SER A 1 72 ? -0.904 -0.578 -20.120 1.00 68.88 72 SER A C 1
ATOM 563 O O . SER A 1 72 ? -1.666 -0.388 -19.171 1.00 68.88 72 SER A O 1
ATOM 565 N N . THR A 1 73 ? 0.277 -1.187 -19.964 1.00 75.19 73 THR A N 1
ATOM 566 C CA . THR A 1 73 ? 0.657 -1.933 -18.753 1.00 75.19 73 THR A CA 1
ATOM 567 C C . THR A 1 73 ? 0.698 -1.061 -17.496 1.00 75.19 73 THR A C 1
ATOM 569 O O . THR A 1 73 ? 0.311 -1.534 -16.436 1.00 75.19 73 THR A O 1
ATOM 572 N N . HIS A 1 74 ? 1.067 0.220 -17.610 1.00 81.75 74 HIS A N 1
ATOM 573 C CA . HIS A 1 74 ? 1.074 1.160 -16.479 1.00 81.75 74 HIS A CA 1
ATOM 574 C C . HIS A 1 74 ? -0.334 1.415 -15.912 1.00 81.75 74 HIS A C 1
ATOM 576 O O . HIS A 1 74 ? -0.510 1.413 -14.699 1.00 81.75 74 HIS A O 1
ATOM 582 N N . LYS A 1 75 ? -1.362 1.540 -16.769 1.00 85.75 75 LYS A N 1
ATOM 583 C CA . LYS A 1 75 ? -2.761 1.701 -16.324 1.00 85.75 75 LYS A CA 1
ATOM 584 C C . LYS A 1 75 ? -3.291 0.438 -15.661 1.00 85.75 75 LYS A C 1
ATOM 586 O O . LYS A 1 75 ? -4.052 0.506 -14.699 1.00 85.75 75 LYS A O 1
ATOM 591 N N . LYS A 1 76 ? -2.899 -0.728 -16.187 1.00 87.75 76 LYS A N 1
ATOM 592 C CA . LYS A 1 76 ? -3.223 -2.016 -15.568 1.00 87.75 76 LYS A CA 1
ATOM 593 C C . LYS A 1 76 ? -2.575 -2.120 -14.183 1.00 87.75 76 LYS A C 1
ATOM 595 O O . LYS A 1 76 ? -3.261 -2.485 -13.238 1.00 87.75 76 LYS A O 1
ATOM 600 N N . LEU A 1 77 ? -1.306 -1.732 -14.067 1.00 89.38 77 LEU A N 1
ATOM 601 C CA . LEU A 1 77 ? -0.560 -1.746 -12.812 1.00 89.38 77 LEU A CA 1
ATOM 602 C C . LEU A 1 77 ? -1.172 -0.815 -11.758 1.00 89.38 77 LEU A C 1
ATOM 604 O O . LEU A 1 77 ? -1.398 -1.249 -10.634 1.00 89.38 77 LEU A O 1
ATOM 608 N N . GLU A 1 78 ? -1.491 0.430 -12.121 1.00 92.00 78 GLU A N 1
ATOM 609 C CA . GLU A 1 78 ? -2.182 1.378 -11.234 1.00 92.00 78 GLU A CA 1
ATOM 610 C C . GLU A 1 78 ? -3.510 0.795 -10.733 1.00 92.00 78 GLU A C 1
ATOM 612 O O . GLU A 1 78 ? -3.790 0.799 -9.534 1.00 92.00 78 GLU A O 1
ATOM 617 N N . LYS A 1 79 ? -4.307 0.225 -11.644 1.00 92.50 79 LYS A N 1
ATOM 618 C CA . LYS A 1 79 ? -5.582 -0.404 -11.295 1.00 92.50 79 LYS A CA 1
ATOM 619 C C . LYS A 1 79 ? -5.404 -1.574 -10.329 1.00 92.50 79 LYS A C 1
ATOM 621 O O . LYS A 1 79 ? -6.179 -1.689 -9.387 1.00 92.50 79 LYS A O 1
ATOM 626 N N . GLU A 1 80 ? -4.424 -2.442 -10.554 1.00 93.12 80 GLU A N 1
ATOM 627 C CA . GLU A 1 80 ? -4.162 -3.593 -9.683 1.00 93.12 80 GLU A CA 1
ATOM 628 C C . GLU A 1 80 ? -3.656 -3.176 -8.302 1.00 93.12 80 GLU A C 1
ATOM 630 O O . GLU A 1 80 ? -4.105 -3.732 -7.303 1.00 93.12 80 GLU A O 1
ATOM 635 N N . ILE A 1 81 ? -2.781 -2.167 -8.230 1.00 95.25 81 ILE A N 1
ATOM 636 C CA . ILE A 1 81 ? -2.342 -1.580 -6.958 1.00 95.25 81 ILE A CA 1
ATOM 637 C C . ILE A 1 81 ? -3.555 -1.069 -6.176 1.00 95.25 81 ILE A C 1
ATOM 639 O O . ILE A 1 81 ? -3.742 -1.431 -5.016 1.00 95.25 81 ILE A O 1
ATOM 643 N N . MET A 1 82 ? -4.426 -0.289 -6.822 1.00 96.69 82 MET A N 1
ATOM 644 C CA . MET A 1 82 ? -5.622 0.234 -6.160 1.00 96.69 82 MET A CA 1
ATOM 645 C C . MET A 1 82 ? -6.607 -0.869 -5.760 1.00 96.69 82 MET A C 1
ATOM 647 O O . MET A 1 82 ? -7.210 -0.776 -4.698 1.00 96.69 82 MET A O 1
ATOM 651 N N . GLN A 1 83 ? -6.737 -1.938 -6.551 1.00 96.31 83 GLN A N 1
ATOM 652 C CA . GLN A 1 83 ? -7.544 -3.103 -6.173 1.00 96.31 83 GLN A CA 1
ATOM 653 C C . GLN A 1 83 ? -7.004 -3.803 -4.921 1.00 96.31 83 GLN A C 1
ATOM 655 O O . GLN A 1 83 ? -7.793 -4.227 -4.078 1.00 96.31 83 GLN A O 1
ATOM 660 N N . GLU A 1 84 ? -5.682 -3.922 -4.783 1.00 96.75 84 GLU A N 1
ATOM 661 C CA . GLU A 1 84 ? -5.053 -4.501 -3.593 1.00 96.75 84 GLU A CA 1
ATOM 662 C C . GLU A 1 84 ? -5.265 -3.606 -2.360 1.00 96.75 84 GLU A C 1
ATOM 664 O O . GLU A 1 84 ? -5.628 -4.110 -1.296 1.00 96.75 84 GLU A O 1
ATOM 669 N N . VAL A 1 85 ? -5.146 -2.281 -2.516 1.00 97.00 85 VAL A N 1
ATOM 670 C CA . VAL A 1 85 ? -5.454 -1.292 -1.466 1.00 97.00 85 VAL A CA 1
ATOM 671 C C . VAL A 1 85 ? -6.925 -1.370 -1.039 1.00 97.00 85 VAL A C 1
ATOM 673 O O . VAL A 1 85 ? -7.215 -1.475 0.153 1.00 97.00 85 VAL A O 1
ATOM 676 N N . ASP A 1 86 ? -7.863 -1.380 -1.986 1.00 97.00 86 ASP A N 1
ATOM 677 C CA . ASP A 1 86 ? -9.299 -1.456 -1.693 1.00 97.00 86 ASP A CA 1
ATOM 678 C C . ASP A 1 86 ? -9.662 -2.781 -0.999 1.00 97.00 86 ASP A C 1
ATOM 680 O O . ASP A 1 86 ? -10.461 -2.801 -0.057 1.00 97.00 86 ASP A O 1
ATOM 684 N N . ALA A 1 87 ? -9.048 -3.893 -1.419 1.00 96.69 87 ALA A N 1
ATOM 685 C CA . ALA A 1 87 ? -9.216 -5.193 -0.773 1.00 96.69 87 ALA A CA 1
ATOM 686 C C . ALA A 1 87 ? -8.670 -5.194 0.664 1.00 96.69 87 ALA A C 1
ATOM 688 O O . ALA A 1 87 ? -9.308 -5.747 1.566 1.00 96.69 87 ALA A O 1
ATOM 689 N N . TRP A 1 88 ? -7.528 -4.541 0.895 1.00 96.69 88 TRP A N 1
ATOM 690 C CA . TRP A 1 88 ? -6.953 -4.365 2.226 1.00 96.69 88 TRP A CA 1
ATOM 691 C C . TRP A 1 88 ? -7.882 -3.532 3.125 1.00 96.69 88 TRP A C 1
ATOM 693 O O . TRP A 1 88 ? -8.214 -3.958 4.231 1.00 96.69 88 TRP A O 1
ATOM 703 N N . ILE A 1 89 ? -8.429 -2.414 2.637 1.00 96.56 89 ILE A N 1
ATOM 704 C CA . ILE A 1 89 ? -9.403 -1.607 3.397 1.00 96.56 89 ILE A CA 1
ATOM 705 C C . ILE A 1 89 ? -10.668 -2.414 3.704 1.00 96.56 89 ILE A C 1
ATOM 707 O O . ILE A 1 89 ? -11.169 -2.387 4.832 1.00 96.56 89 ILE A O 1
ATOM 711 N N . ALA A 1 90 ? -11.183 -3.166 2.727 1.00 96.94 90 ALA A N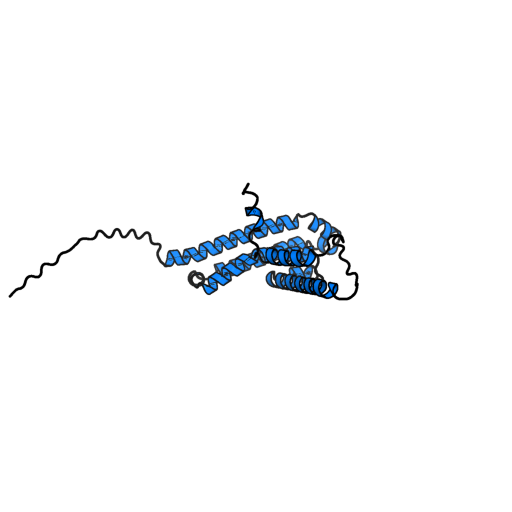 1
ATOM 712 C CA . ALA A 1 90 ? -12.364 -4.005 2.906 1.00 96.94 90 ALA A CA 1
ATOM 713 C C . ALA A 1 90 ? -12.161 -5.066 4.003 1.00 96.94 90 ALA A C 1
ATOM 715 O O . ALA A 1 90 ? -13.066 -5.281 4.818 1.00 96.94 90 ALA A O 1
ATOM 716 N N . LEU A 1 91 ? -10.967 -5.667 4.077 1.00 96.06 91 LEU A N 1
ATOM 717 C CA . LEU A 1 91 ? -10.590 -6.620 5.124 1.00 96.06 91 LEU A CA 1
ATOM 718 C C . LEU A 1 91 ? -10.677 -6.003 6.526 1.00 96.06 91 LEU A C 1
ATOM 720 O O . LEU A 1 91 ? -11.162 -6.659 7.449 1.00 96.06 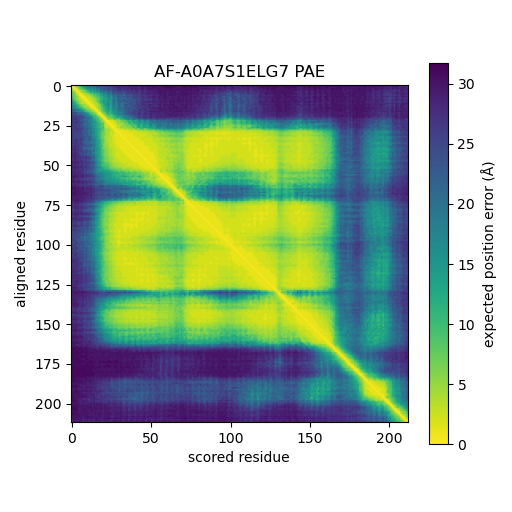91 LEU A O 1
ATOM 724 N N . TYR A 1 92 ? -10.221 -4.761 6.703 1.00 95.25 92 TYR A N 1
ATOM 725 C CA . TYR A 1 92 ? -10.284 -4.069 7.995 1.00 95.25 92 TYR A CA 1
ATOM 726 C C . TYR A 1 92 ? -11.683 -3.542 8.313 1.00 95.25 92 TYR A C 1
ATOM 728 O O . TYR A 1 92 ? -12.134 -3.610 9.460 1.00 95.25 92 TYR A O 1
ATOM 736 N N . ARG A 1 93 ? -12.429 -3.096 7.299 1.00 94.81 93 ARG A N 1
ATOM 737 C CA . ARG A 1 93 ? -13.819 -2.654 7.461 1.00 94.81 93 ARG A CA 1
ATOM 738 C C . ARG A 1 93 ? -14.721 -3.791 7.947 1.00 94.81 93 ARG A C 1
ATOM 740 O O . ARG A 1 93 ? -15.620 -3.541 8.756 1.00 94.81 93 ARG A O 1
ATOM 747 N N . SER A 1 94 ? -14.461 -5.029 7.518 1.00 95.88 94 SER A N 1
ATOM 748 C CA . SER A 1 94 ? -15.225 -6.208 7.940 1.00 95.88 94 SER A CA 1
ATOM 749 C C . SER A 1 94 ? -14.925 -6.666 9.374 1.00 95.88 94 SER A C 1
ATOM 751 O O . SER A 1 94 ? -15.642 -7.520 9.894 1.00 95.88 94 SER A O 1
ATOM 753 N N . LYS A 1 95 ? -13.879 -6.144 10.033 1.00 94.69 95 LYS A N 1
ATOM 754 C CA . LYS A 1 95 ? -13.559 -6.506 11.422 1.00 94.69 95 LYS A CA 1
ATOM 755 C C . LYS A 1 95 ? -14.544 -5.853 12.403 1.00 94.69 95 LYS A C 1
ATOM 757 O O . LYS A 1 95 ? -14.942 -4.702 12.192 1.00 94.69 95 LYS A O 1
ATOM 762 N N . PRO A 1 96 ? -14.950 -6.540 13.483 1.00 92.69 96 PRO A N 1
ATOM 763 C CA . PRO A 1 96 ? -15.781 -5.931 14.521 1.00 92.69 96 PRO A CA 1
ATOM 764 C C . PRO A 1 96 ? -14.993 -4.863 15.309 1.00 92.69 96 PRO A C 1
ATOM 766 O O . PRO A 1 96 ? -13.768 -4.966 15.382 1.00 92.69 96 PRO A O 1
ATOM 769 N N . PRO A 1 97 ? -15.654 -3.868 15.934 1.00 90.94 97 PRO A N 1
ATOM 770 C CA . PRO A 1 97 ? -14.982 -2.856 16.761 1.00 90.94 97 PRO A CA 1
ATOM 771 C C . PRO A 1 97 ? -14.084 -3.450 17.856 1.00 90.94 97 PRO A C 1
ATOM 773 O O . PRO A 1 97 ? -12.960 -2.995 18.040 1.00 90.94 97 PRO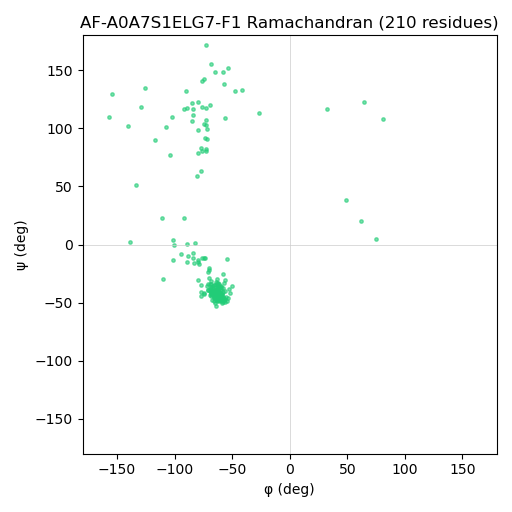 A O 1
ATOM 776 N N . SER A 1 98 ? -14.511 -4.551 18.486 1.00 90.38 98 SER A N 1
ATOM 777 C CA . SER A 1 98 ? -13.732 -5.269 19.507 1.00 90.38 98 SER A CA 1
ATOM 778 C C . SER A 1 98 ? -12.357 -5.750 19.027 1.00 90.38 98 SER A C 1
ATOM 780 O O . SER A 1 98 ? -11.438 -5.890 19.831 1.00 90.38 98 SER A O 1
ATOM 782 N N . TRP A 1 99 ? -12.178 -5.961 17.718 1.00 93.81 99 TRP A N 1
ATOM 783 C CA . TRP A 1 99 ? -10.888 -6.326 17.128 1.00 93.81 99 TRP A CA 1
ATOM 784 C C . TRP A 1 99 ? -9.870 -5.178 17.200 1.00 93.81 99 TRP A C 1
ATOM 786 O O . TRP A 1 99 ? -8.681 -5.425 17.388 1.00 93.81 99 TRP A O 1
ATOM 796 N N . PHE A 1 100 ? -10.332 -3.927 17.090 1.00 90.50 100 PHE A N 1
ATOM 797 C CA . PHE A 1 100 ? -9.485 -2.730 17.157 1.00 90.50 100 PHE A CA 1
ATOM 798 C C . PHE A 1 100 ? -9.109 -2.344 18.591 1.00 90.50 100 PHE A C 1
ATOM 800 O O . PHE A 1 100 ? -8.164 -1.586 18.785 1.00 90.50 100 PHE A O 1
ATOM 807 N N . ASN A 1 101 ? -9.810 -2.867 19.598 1.00 88.38 101 ASN A N 1
ATOM 808 C CA . ASN A 1 101 ? -9.515 -2.569 21.004 1.00 88.38 101 ASN A CA 1
ATOM 809 C C . ASN A 1 101 ? -8.401 -3.436 21.583 1.00 88.38 101 ASN A C 1
ATOM 811 O O . ASN A 1 101 ? -7.844 -3.099 22.626 1.00 88.38 101 ASN A O 1
ATOM 815 N N . ASN A 1 102 ? -8.051 -4.536 20.915 1.00 92.38 102 ASN A N 1
ATOM 816 C CA . ASN A 1 102 ? -6.847 -5.273 21.252 1.00 92.38 102 ASN A CA 1
ATOM 817 C C . ASN A 1 102 ? -5.627 -4.513 20.711 1.00 92.38 102 ASN A C 1
ATOM 819 O O . ASN A 1 102 ? -5.472 -4.300 19.511 1.00 92.38 102 ASN A O 1
ATOM 823 N N . GLU A 1 103 ? -4.751 -4.104 21.626 1.00 91.19 103 GLU A N 1
ATOM 824 C CA . GLU A 1 103 ? -3.597 -3.269 21.305 1.00 91.19 103 GLU A CA 1
ATOM 825 C C . GLU A 1 103 ? -2.631 -3.945 20.327 1.00 91.19 103 GLU A C 1
ATOM 827 O O . GLU A 1 103 ? -2.109 -3.294 19.429 1.00 91.19 103 GLU A O 1
ATOM 832 N N . SER A 1 104 ? -2.433 -5.261 20.446 1.00 92.31 104 SER A N 1
ATOM 833 C CA . SER A 1 104 ? -1.520 -5.998 19.563 1.00 92.31 104 SER A CA 1
ATOM 834 C C . SER A 1 104 ? -2.014 -6.024 18.116 1.00 92.31 104 SER A C 1
ATOM 836 O O . SER A 1 104 ? -1.244 -5.762 17.195 1.00 92.31 104 SER A O 1
ATOM 838 N N . THR A 1 105 ? -3.309 -6.271 17.908 1.00 93.12 105 THR A N 1
ATOM 839 C CA . THR A 1 105 ? -3.920 -6.304 16.574 1.00 93.12 105 THR A CA 1
ATOM 840 C C . THR A 1 105 ? -4.014 -4.912 15.972 1.00 93.12 105 THR A C 1
ATOM 842 O O . THR A 1 105 ? -3.739 -4.741 14.785 1.00 93.12 105 THR A O 1
ATOM 845 N N . TYR A 1 106 ? -4.341 -3.904 16.783 1.00 92.31 106 TYR A N 1
ATOM 846 C CA . TYR A 1 106 ? -4.344 -2.515 16.342 1.00 92.31 106 TYR A CA 1
ATOM 847 C C . TYR A 1 106 ? -2.946 -2.034 15.946 1.00 92.31 106 TYR A C 1
ATOM 849 O O . TYR A 1 106 ? -2.794 -1.411 14.900 1.00 92.31 106 TYR A O 1
ATOM 857 N N . ALA A 1 107 ? -1.917 -2.353 16.735 1.00 93.00 107 ALA A N 1
ATOM 858 C CA . ALA A 1 107 ? -0.538 -1.992 16.421 1.00 93.00 107 ALA A CA 1
ATOM 859 C C . ALA A 1 107 ? -0.079 -2.618 15.096 1.00 93.00 107 ALA A C 1
ATOM 861 O O . ALA A 1 107 ? 0.532 -1.934 14.275 1.00 93.00 107 ALA A O 1
ATOM 862 N N . THR A 1 108 ? -0.427 -3.885 14.842 1.00 93.62 108 THR A N 1
ATOM 863 C CA . THR A 1 108 ? -0.181 -4.523 13.540 1.00 93.62 108 THR A CA 1
ATOM 864 C C . THR A 1 108 ? -0.913 -3.798 12.413 1.00 93.62 108 THR A C 1
ATOM 866 O O . THR A 1 108 ? -0.291 -3.473 11.408 1.00 93.62 108 THR A O 1
ATOM 869 N N . ALA A 1 109 ? -2.196 -3.477 12.595 1.00 93.06 109 ALA A N 1
ATOM 870 C CA . ALA A 1 109 ? -2.993 -2.773 11.592 1.00 93.06 109 ALA A CA 1
ATOM 871 C C . ALA A 1 109 ? -2.408 -1.397 11.242 1.00 93.06 109 ALA A C 1
ATOM 873 O O . ALA A 1 109 ? -2.325 -1.028 10.072 1.00 93.06 109 ALA A O 1
ATOM 874 N N . VAL A 1 110 ? -1.975 -0.642 12.255 1.00 94.12 110 VAL A N 1
ATOM 875 C CA . VAL A 1 110 ? -1.316 0.656 12.072 1.00 94.12 110 VAL A CA 1
ATOM 876 C C . VAL A 1 110 ? 0.024 0.482 11.368 1.00 94.12 110 VAL A C 1
ATOM 878 O O . VAL A 1 110 ? 0.308 1.222 10.436 1.00 94.12 110 VAL A O 1
ATOM 881 N N . SER A 1 111 ? 0.832 -0.509 11.750 1.00 93.06 111 SER A N 1
ATOM 882 C CA . SER A 1 111 ? 2.094 -0.784 11.057 1.00 93.06 111 SER A CA 1
ATOM 883 C C . SER A 1 111 ? 1.872 -1.132 9.585 1.00 93.06 111 SER A C 1
ATOM 885 O O . SER A 1 111 ? 2.619 -0.656 8.734 1.00 93.06 111 SER A O 1
ATOM 887 N N . GLU A 1 112 ? 0.858 -1.939 9.270 1.00 93.50 112 GLU A N 1
ATOM 888 C CA . GLU A 1 112 ? 0.499 -2.253 7.886 1.00 93.50 112 GLU A CA 1
ATOM 889 C C . GLU A 1 112 ? 0.074 -0.992 7.129 1.00 93.50 112 GLU A C 1
ATOM 891 O O . GLU A 1 112 ? 0.600 -0.741 6.043 1.00 93.50 112 GLU A O 1
ATOM 896 N N . LEU A 1 113 ? -0.786 -0.160 7.731 1.00 94.00 113 LEU A N 1
ATOM 897 C CA . LEU A 1 113 ? -1.222 1.117 7.161 1.00 94.00 113 LEU A CA 1
ATOM 898 C C . LEU A 1 113 ? -0.034 2.030 6.825 1.00 94.00 113 LEU A C 1
ATOM 900 O O . LEU A 1 113 ? 0.018 2.581 5.729 1.00 94.00 113 LEU A O 1
ATOM 904 N N . MET A 1 114 ? 0.938 2.148 7.734 1.00 91.44 114 MET A N 1
ATOM 905 C CA . MET A 1 114 ? 2.136 2.974 7.535 1.00 91.44 114 MET A CA 1
ATOM 906 C C . MET A 1 114 ? 3.007 2.480 6.374 1.00 91.44 114 MET A C 1
ATOM 908 O O . MET A 1 114 ? 3.675 3.276 5.723 1.00 91.44 114 MET A O 1
ATOM 912 N N . THR A 1 115 ? 3.005 1.174 6.095 1.00 92.56 115 THR A N 1
ATOM 913 C CA . THR A 1 115 ? 3.775 0.598 4.979 1.00 92.56 115 THR A CA 1
ATOM 914 C C . THR A 1 115 ? 3.013 0.560 3.657 1.00 92.56 115 THR A C 1
ATOM 916 O O . THR A 1 115 ? 3.630 0.356 2.612 1.00 92.56 115 THR A O 1
ATOM 919 N N . LEU A 1 116 ? 1.690 0.739 3.683 1.00 94.00 116 LEU A N 1
ATOM 920 C CA . LEU A 1 116 ? 0.814 0.546 2.529 1.00 94.00 116 LEU A CA 1
ATOM 921 C C . LEU A 1 116 ? 1.190 1.467 1.364 1.00 94.00 116 LEU A C 1
ATOM 923 O O . LEU A 1 116 ? 1.291 1.021 0.222 1.00 94.00 116 LEU A O 1
ATOM 927 N N . GLU A 1 117 ? 1.454 2.738 1.665 1.00 93.25 117 GLU A N 1
ATOM 928 C CA . GLU A 1 117 ? 1.850 3.726 0.664 1.00 93.25 117 GLU A CA 1
ATOM 929 C C . GLU A 1 117 ? 3.207 3.385 0.037 1.00 93.25 117 GLU A C 1
ATOM 931 O O . GLU A 1 117 ? 3.321 3.291 -1.187 1.00 93.25 117 GLU A O 1
ATOM 936 N N . THR A 1 118 ? 4.218 3.116 0.869 1.00 90.25 118 THR A N 1
ATOM 937 C CA . THR A 1 118 ? 5.557 2.720 0.416 1.00 90.25 118 THR A CA 1
ATOM 938 C C . THR A 1 118 ? 5.504 1.479 -0.470 1.00 90.25 118 THR A C 1
ATOM 940 O O . THR A 1 118 ? 6.200 1.409 -1.481 1.00 90.25 118 THR A O 1
ATOM 943 N N . GLN A 1 119 ? 4.667 0.496 -0.132 1.00 93.31 119 GLN A N 1
ATOM 944 C CA . GLN A 1 119 ? 4.502 -0.717 -0.932 1.00 93.31 119 GLN A CA 1
ATOM 945 C C . GLN A 1 119 ? 3.821 -0.432 -2.279 1.00 93.31 119 GLN A C 1
ATOM 947 O O . GLN A 1 119 ? 4.260 -0.958 -3.305 1.00 93.31 119 GLN A O 1
ATOM 952 N N . ALA A 1 120 ? 2.787 0.413 -2.292 1.00 93.06 120 ALA A N 1
ATOM 953 C CA . ALA A 1 120 ? 2.068 0.799 -3.503 1.00 93.06 120 ALA A CA 1
ATOM 954 C C . ALA A 1 120 ? 2.964 1.567 -4.481 1.00 93.06 120 ALA A C 1
ATOM 956 O O . ALA A 1 120 ? 3.115 1.172 -5.641 1.00 93.06 120 ALA A O 1
ATOM 957 N N . ILE A 1 121 ? 3.616 2.624 -3.996 1.00 92.00 121 ILE A N 1
ATOM 958 C CA . ILE A 1 121 ? 4.544 3.434 -4.790 1.00 92.00 121 ILE A CA 1
ATOM 959 C C . ILE A 1 121 ? 5.754 2.593 -5.197 1.00 92.00 121 ILE A C 1
ATOM 961 O O . ILE A 1 121 ? 6.152 2.602 -6.361 1.00 92.00 121 ILE A O 1
ATOM 965 N N . GLY A 1 122 ? 6.297 1.807 -4.266 1.00 88.88 122 GLY A N 1
ATOM 966 C CA . GLY A 1 122 ? 7.436 0.928 -4.505 1.00 88.88 122 GLY A CA 1
ATOM 967 C C . GLY A 1 122 ? 7.174 -0.084 -5.616 1.00 88.88 122 GLY A C 1
ATOM 968 O O . GLY A 1 122 ? 8.035 -0.279 -6.468 1.00 88.88 122 GLY A O 1
ATOM 969 N N . LYS A 1 123 ? 5.973 -0.675 -5.688 1.00 91.25 123 LYS A N 1
ATOM 970 C CA . LYS A 1 123 ? 5.600 -1.583 -6.786 1.00 91.25 123 LYS A CA 1
ATOM 971 C C . LYS A 1 123 ? 5.603 -0.873 -8.146 1.00 91.25 123 LYS A C 1
ATOM 973 O O . LYS A 1 123 ? 6.079 -1.445 -9.128 1.00 91.25 123 LYS A O 1
ATOM 978 N N . PHE A 1 124 ? 5.111 0.364 -8.209 1.00 89.94 124 PHE A N 1
ATOM 979 C CA . PHE A 1 124 ? 5.121 1.158 -9.441 1.00 89.94 124 PHE A CA 1
ATOM 980 C C . PHE A 1 124 ? 6.545 1.553 -9.858 1.00 89.94 124 PHE A C 1
ATOM 982 O O . PHE A 1 124 ? 6.927 1.386 -11.017 1.00 89.94 124 PHE A O 1
ATOM 989 N N . MET A 1 125 ? 7.359 2.004 -8.904 1.00 85.94 125 MET A N 1
ATOM 990 C CA . MET A 1 125 ? 8.764 2.356 -9.129 1.00 85.94 125 MET A CA 1
ATOM 991 C C . MET A 1 125 ? 9.595 1.148 -9.568 1.00 85.94 125 MET A C 1
ATOM 993 O O . MET A 1 125 ? 10.368 1.238 -10.516 1.00 85.94 125 MET A O 1
ATOM 997 N N . TYR A 1 126 ? 9.355 -0.016 -8.970 1.00 85.19 126 TYR A N 1
ATOM 998 C CA . TYR A 1 126 ? 10.007 -1.266 -9.351 1.00 85.19 126 TYR A CA 1
ATOM 999 C C . TYR A 1 126 ? 9.713 -1.669 -10.805 1.00 85.19 126 TYR A C 1
ATOM 1001 O O . TYR A 1 126 ? 10.574 -2.189 -11.519 1.00 85.19 126 TYR A O 1
ATOM 1009 N N . TRP A 1 127 ? 8.492 -1.406 -11.278 1.00 85.88 127 TRP A N 1
ATOM 1010 C CA . TRP A 1 127 ? 8.138 -1.586 -12.685 1.00 85.88 127 TRP A CA 1
ATOM 1011 C C . TRP A 1 127 ? 8.854 -0.572 -13.597 1.00 85.88 127 TRP A C 1
ATOM 1013 O O . TRP A 1 127 ? 9.346 -0.949 -14.670 1.00 85.88 127 TRP A O 1
ATOM 1023 N N . LEU A 1 128 ? 8.944 0.688 -13.153 1.00 81.50 128 LEU A N 1
ATOM 1024 C CA . LEU A 1 128 ? 9.597 1.798 -13.856 1.00 81.50 128 LEU A CA 1
ATOM 1025 C C . LEU A 1 128 ? 11.106 1.600 -14.038 1.00 81.50 128 LEU A C 1
ATOM 1027 O O . LEU A 1 128 ? 11.637 1.771 -15.133 1.00 81.50 128 LEU A O 1
ATOM 1031 N N . GLU A 1 129 ? 11.804 1.217 -12.978 1.00 77.12 129 GLU A N 1
ATOM 1032 C CA . GLU A 1 129 ? 13.260 1.034 -12.993 1.00 77.12 129 GLU A CA 1
ATOM 1033 C C . GLU A 1 129 ? 13.671 -0.193 -13.812 1.00 77.12 129 GLU A C 1
ATOM 1035 O O . GLU A 1 129 ? 14.775 -0.257 -14.347 1.00 77.12 129 GLU A O 1
ATOM 1040 N N . GLY A 1 130 ? 12.731 -1.117 -14.022 1.00 66.56 130 GLY A N 1
ATOM 1041 C CA . GLY A 1 130 ? 12.954 -2.332 -14.777 1.00 66.56 130 GLY A CA 1
ATOM 1042 C C . GLY A 1 130 ? 13.632 -3.380 -13.910 1.00 66.56 130 GLY A C 1
ATOM 1043 O O . GLY A 1 130 ? 14.812 -3.302 -13.597 1.00 66.56 130 GLY A O 1
ATOM 1044 N N . SER A 1 131 ? 12.867 -4.403 -13.550 1.00 59.97 131 SER A N 1
ATOM 1045 C 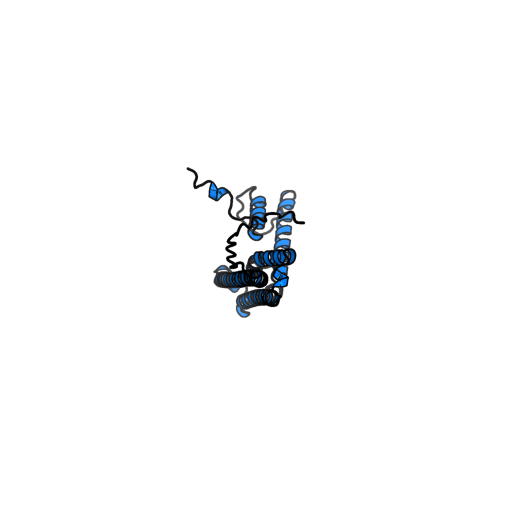CA . SER A 1 131 ? 13.377 -5.498 -12.740 1.00 59.97 131 SER A CA 1
ATOM 1046 C C . SER A 1 131 ? 14.251 -6.461 -13.548 1.00 59.97 131 SER A C 1
ATOM 1048 O O . SER A 1 131 ? 13.948 -6.807 -14.690 1.00 59.97 131 SER A O 1
ATOM 1050 N N . HIS A 1 132 ? 15.333 -6.926 -12.920 1.00 59.69 132 HIS A N 1
ATOM 1051 C CA . HIS A 1 132 ? 16.148 -8.039 -13.410 1.00 59.69 132 HIS A CA 1
ATOM 1052 C C . HIS A 1 132 ? 15.528 -9.413 -13.106 1.00 59.69 132 HIS A C 1
ATOM 1054 O O . HIS A 1 132 ? 15.964 -10.415 -13.668 1.00 59.69 132 HIS A O 1
ATOM 1060 N N . THR A 1 133 ? 14.543 -9.481 -12.203 1.00 61.09 133 THR A N 1
ATOM 1061 C CA . THR A 1 133 ? 13.970 -10.735 -11.686 1.00 61.09 133 THR A CA 1
ATOM 1062 C C . THR A 1 133 ? 12.545 -11.000 -12.165 1.00 61.09 133 THR A C 1
ATOM 1064 O O . THR A 1 133 ? 12.166 -12.161 -12.300 1.00 61.09 133 THR A O 1
ATOM 1067 N N . LEU A 1 134 ? 11.760 -9.956 -12.428 1.00 68.19 134 LEU A N 1
ATOM 1068 C CA . LEU A 1 134 ? 10.395 -10.039 -12.935 1.00 68.19 134 LEU A CA 1
ATOM 1069 C C . LEU A 1 134 ? 10.272 -9.210 -14.210 1.00 68.19 134 LEU A C 1
ATOM 1071 O O . LEU A 1 134 ? 10.708 -8.062 -14.277 1.00 68.19 134 LEU A O 1
ATOM 1075 N N . ASP A 1 135 ? 9.634 -9.777 -15.223 1.00 73.50 135 ASP A N 1
ATOM 1076 C CA . ASP A 1 135 ? 9.213 -9.006 -16.381 1.00 73.50 135 ASP A CA 1
ATOM 1077 C C . ASP A 1 135 ? 8.021 -8.097 -16.023 1.00 73.50 135 ASP A C 1
ATOM 1079 O O . ASP A 1 135 ? 7.436 -8.167 -14.939 1.00 73.50 135 ASP A O 1
ATOM 1083 N N . ALA A 1 136 ? 7.644 -7.206 -16.942 1.00 71.06 136 ALA A N 1
ATOM 1084 C CA . ALA A 1 136 ? 6.562 -6.249 -16.706 1.00 71.06 136 ALA A CA 1
ATOM 1085 C C . ALA A 1 136 ? 5.227 -6.925 -16.327 1.00 71.06 136 ALA A C 1
ATOM 1087 O O . ALA A 1 136 ? 4.446 -6.338 -15.580 1.00 71.06 136 ALA A O 1
ATOM 1088 N N . VAL A 1 137 ? 4.983 -8.144 -16.822 1.00 75.06 137 VAL A N 1
ATOM 1089 C CA . VAL A 1 137 ? 3.792 -8.948 -16.509 1.00 75.06 137 VAL A CA 1
ATOM 1090 C C . VAL A 1 137 ? 3.908 -9.579 -15.118 1.00 75.06 137 VAL A C 1
ATOM 1092 O O . VAL A 1 137 ? 2.980 -9.480 -14.313 1.00 75.06 137 VAL A O 1
ATOM 1095 N N . GLY A 1 138 ? 5.066 -10.142 -14.778 1.00 80.06 138 GLY A N 1
ATOM 1096 C CA . GLY A 1 138 ? 5.331 -10.694 -13.454 1.00 80.06 138 GLY A CA 1
ATOM 1097 C C . GLY A 1 138 ? 5.206 -9.652 -12.343 1.00 80.06 138 GLY A C 1
ATOM 1098 O O . GLY A 1 138 ? 4.685 -9.964 -11.272 1.00 80.06 138 GLY A O 1
ATOM 1099 N N . VAL A 1 139 ? 5.605 -8.398 -12.592 1.00 82.81 139 VAL A N 1
ATOM 1100 C CA . VAL A 1 139 ? 5.402 -7.311 -11.617 1.00 82.81 139 VAL A CA 1
ATOM 1101 C C . VAL A 1 139 ? 3.915 -7.011 -11.414 1.00 82.81 139 VAL A C 1
ATOM 1103 O O . VAL A 1 139 ? 3.503 -6.846 -10.269 1.00 82.81 139 VAL A O 1
ATOM 1106 N N . THR A 1 140 ? 3.098 -6.987 -12.476 1.00 83.19 140 THR A N 1
ATOM 1107 C CA . THR A 1 140 ? 1.645 -6.750 -12.354 1.00 83.19 140 THR A CA 1
ATOM 1108 C C . THR A 1 140 ? 0.969 -7.796 -11.456 1.00 83.19 140 THR A C 1
ATOM 1110 O O . THR A 1 140 ? 0.357 -7.450 -10.443 1.00 83.19 140 THR A O 1
ATOM 1113 N N . GLU A 1 141 ? 1.223 -9.082 -11.709 1.00 85.81 141 GLU A N 1
ATOM 1114 C CA . GLU A 1 141 ? 0.573 -10.202 -11.009 1.00 85.81 141 GLU A CA 1
ATOM 1115 C C . GLU A 1 141 ? 1.077 -10.439 -9.572 1.00 85.81 141 GLU A C 1
ATOM 1117 O O . GLU A 1 141 ? 0.472 -11.194 -8.808 1.00 85.81 141 GLU A O 1
ATOM 1122 N N . THR A 1 142 ? 2.183 -9.804 -9.175 1.00 88.38 142 THR A N 1
ATOM 1123 C CA . THR A 1 142 ? 2.786 -10.004 -7.852 1.00 88.38 142 THR A CA 1
ATOM 1124 C C . THR A 1 142 ? 2.218 -9.013 -6.823 1.00 88.38 142 THR A C 1
ATOM 1126 O O . THR A 1 142 ? 2.220 -7.812 -7.090 1.00 88.38 142 THR A O 1
ATOM 1129 N N . PRO A 1 143 ? 1.794 -9.449 -5.619 1.00 93.19 143 PRO A N 1
ATOM 1130 C CA . PRO A 1 143 ? 1.298 -8.544 -4.573 1.00 93.19 143 PRO A CA 1
ATOM 1131 C C . PRO A 1 143 ? 2.315 -7.474 -4.153 1.00 93.19 143 PRO A C 1
ATOM 1133 O O . PRO A 1 143 ? 3.522 -7.752 -4.125 1.00 93.19 143 PRO A O 1
ATOM 1136 N N . MET A 1 144 ? 1.845 -6.288 -3.752 1.00 93.69 144 MET A N 1
ATOM 1137 C CA . MET A 1 144 ? 2.691 -5.144 -3.368 1.00 93.69 144 MET A CA 1
ATOM 1138 C C . MET A 1 144 ? 3.712 -5.511 -2.288 1.00 93.69 144 MET A C 1
ATOM 1140 O O . MET A 1 144 ? 4.906 -5.250 -2.442 1.00 93.69 144 MET A O 1
ATOM 1144 N N . ALA A 1 145 ? 3.280 -6.216 -1.240 1.00 91.00 145 ALA A N 1
ATOM 1145 C CA . ALA A 1 145 ? 4.162 -6.648 -0.155 1.00 91.00 145 ALA A CA 1
ATOM 1146 C C . ALA A 1 145 ? 5.291 -7.579 -0.634 1.00 91.00 145 ALA A C 1
ATOM 1148 O O . ALA A 1 145 ? 6.405 -7.547 -0.108 1.00 91.00 145 ALA A O 1
ATOM 1149 N N . ARG A 1 146 ? 5.030 -8.420 -1.644 1.00 90.31 146 ARG A N 1
ATOM 1150 C CA . ARG A 1 146 ? 6.044 -9.323 -2.202 1.00 90.31 146 ARG A CA 1
ATOM 1151 C C . ARG A 1 146 ? 7.013 -8.576 -3.111 1.00 90.31 146 ARG A C 1
ATOM 1153 O O . ARG A 1 146 ? 8.209 -8.837 -3.023 1.00 90.31 146 ARG A O 1
ATOM 1160 N N . VAL A 1 147 ? 6.525 -7.644 -3.930 1.00 88.06 147 VAL A N 1
ATOM 1161 C CA . VAL A 1 147 ? 7.393 -6.775 -4.741 1.00 88.06 147 VAL A CA 1
ATOM 1162 C C . VAL A 1 147 ? 8.300 -5.934 -3.844 1.00 88.06 147 VAL A C 1
ATOM 1164 O O . VAL A 1 147 ? 9.498 -5.875 -4.093 1.00 88.06 147 VAL A O 1
ATOM 1167 N N . SER A 1 148 ? 7.768 -5.384 -2.750 1.00 88.38 148 SER A N 1
ATOM 1168 C CA . SER A 1 148 ? 8.549 -4.634 -1.761 1.00 88.38 148 SER A CA 1
ATOM 1169 C C . SER A 1 148 ? 9.696 -5.470 -1.176 1.00 88.38 148 SER A C 1
ATOM 1171 O O . SER A 1 148 ? 10.844 -5.040 -1.232 1.00 88.38 148 SER A O 1
ATOM 1173 N N . ARG A 1 149 ? 9.440 -6.714 -0.743 1.00 87.56 149 ARG A N 1
ATOM 1174 C CA . ARG A 1 149 ? 10.506 -7.619 -0.260 1.00 87.56 149 ARG A CA 1
ATOM 1175 C C . ARG A 1 149 ? 11.543 -7.951 -1.333 1.00 87.56 149 ARG A C 1
ATOM 1177 O O . ARG A 1 149 ? 12.728 -8.067 -1.029 1.00 87.56 149 ARG A O 1
ATOM 1184 N N . LEU A 1 150 ? 11.108 -8.137 -2.581 1.00 85.50 150 LEU A N 1
ATOM 1185 C CA . LEU A 1 150 ? 12.023 -8.391 -3.695 1.00 85.50 150 LEU A CA 1
ATOM 1186 C C . LEU A 1 150 ? 12.921 -7.178 -3.953 1.00 85.50 150 LEU A C 1
ATOM 1188 O O . LEU A 1 150 ? 14.131 -7.354 -4.087 1.00 85.50 150 LEU A O 1
ATOM 1192 N N . ALA A 1 151 ? 12.353 -5.972 -3.962 1.00 82.56 151 ALA A N 1
ATOM 1193 C CA . ALA A 1 151 ? 13.100 -4.727 -4.106 1.00 82.56 151 ALA A CA 1
ATOM 1194 C C . ALA A 1 151 ? 14.127 -4.552 -2.974 1.00 82.56 151 ALA A C 1
ATOM 1196 O O . ALA A 1 151 ? 15.301 -4.318 -3.251 1.00 82.56 151 ALA A O 1
ATOM 1197 N N . GLU A 1 152 ? 13.730 -4.778 -1.717 1.00 80.44 152 GLU A N 1
ATOM 1198 C CA . GLU A 1 152 ? 14.648 -4.732 -0.570 1.00 80.44 152 GLU A CA 1
ATOM 1199 C C . GLU A 1 152 ? 15.789 -5.751 -0.691 1.00 80.44 152 GLU A C 1
ATOM 1201 O O . GLU A 1 152 ? 16.953 -5.425 -0.445 1.00 80.44 152 GLU A O 1
ATOM 1206 N N . SER A 1 153 ? 15.475 -6.989 -1.084 1.00 79.31 153 SER A N 1
ATOM 1207 C CA . SER A 1 153 ? 16.487 -8.038 -1.243 1.00 79.31 153 SER A CA 1
ATOM 1208 C C . SER A 1 153 ? 17.482 -7.716 -2.359 1.00 79.31 153 SER A C 1
ATOM 1210 O O . SER A 1 153 ? 18.684 -7.898 -2.175 1.00 79.31 153 SER A O 1
ATOM 1212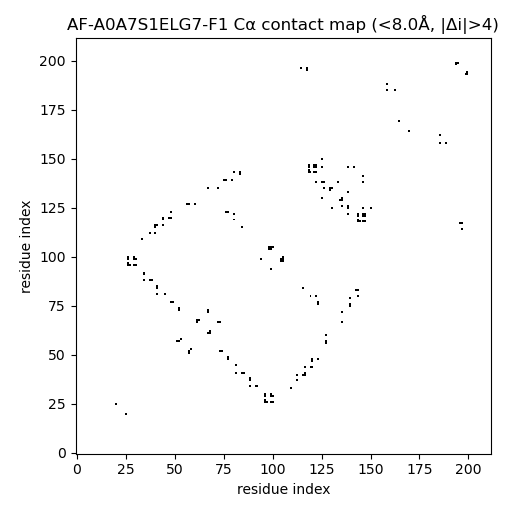 N N . ALA A 1 154 ? 17.005 -7.181 -3.487 1.00 75.81 154 ALA A N 1
ATOM 1213 C CA . ALA A 1 154 ? 17.856 -6.778 -4.599 1.00 75.81 154 ALA A CA 1
ATOM 1214 C C . ALA A 1 154 ? 18.782 -5.625 -4.192 1.00 75.81 154 ALA A C 1
ATOM 1216 O O . ALA A 1 154 ? 19.979 -5.671 -4.472 1.00 75.81 154 ALA A O 1
ATOM 1217 N N . PHE A 1 155 ? 18.251 -4.642 -3.462 1.00 71.88 155 PHE A N 1
ATOM 1218 C CA . PHE A 1 155 ? 19.031 -3.517 -2.957 1.00 71.88 155 PHE A CA 1
ATOM 1219 C C . PHE A 1 155 ? 20.090 -3.951 -1.934 1.00 71.88 155 PHE A C 1
ATOM 1221 O O . PHE A 1 155 ? 21.233 -3.505 -1.991 1.00 71.88 155 PHE A O 1
ATOM 1228 N N . THR A 1 156 ? 19.745 -4.876 -1.033 1.00 74.44 156 THR A N 1
ATOM 1229 C CA . THR A 1 156 ? 20.686 -5.421 -0.037 1.00 74.44 156 THR A CA 1
ATOM 1230 C C . THR A 1 156 ? 21.836 -6.165 -0.716 1.00 74.44 156 THR A C 1
ATOM 1232 O O . THR A 1 156 ? 22.996 -5.933 -0.393 1.00 74.44 156 THR A O 1
ATOM 1235 N N . LEU A 1 157 ? 21.537 -6.999 -1.717 1.00 74.19 157 LEU A N 1
ATOM 1236 C CA . LEU A 1 157 ? 22.566 -7.694 -2.498 1.00 74.19 157 LEU A CA 1
ATOM 1237 C C . LEU A 1 157 ? 23.471 -6.719 -3.260 1.00 74.19 157 LEU A C 1
ATOM 1239 O O . LEU A 1 157 ? 24.675 -6.950 -3.374 1.00 74.19 157 LEU A O 1
ATOM 1243 N N . GLN A 1 158 ? 22.908 -5.624 -3.773 1.00 70.00 158 GLN A N 1
ATOM 1244 C CA . GLN A 1 158 ? 23.683 -4.583 -4.437 1.00 70.00 158 GLN A CA 1
ATOM 1245 C C . GLN A 1 158 ? 24.628 -3.882 -3.454 1.00 70.00 158 GLN A C 1
ATOM 1247 O O . GLN A 1 158 ? 25.812 -3.739 -3.757 1.00 70.00 158 GLN A O 1
ATOM 1252 N N . LEU A 1 159 ? 24.136 -3.508 -2.274 1.00 71.12 159 LEU A N 1
ATOM 1253 C CA . LEU A 1 159 ? 24.944 -2.944 -1.194 1.00 71.12 159 LEU A CA 1
ATOM 1254 C C . LEU A 1 159 ? 26.090 -3.874 -0.792 1.00 71.12 159 LEU A C 1
ATOM 1256 O O . LEU A 1 159 ? 27.243 -3.445 -0.760 1.00 71.12 159 LEU A O 1
ATOM 1260 N N . ASP A 1 160 ? 25.792 -5.152 -0.561 1.00 69.81 160 ASP A N 1
ATOM 1261 C CA . ASP A 1 160 ? 26.807 -6.154 -0.240 1.00 69.81 160 ASP A CA 1
ATOM 1262 C C . ASP A 1 160 ? 27.848 -6.239 -1.365 1.00 69.81 160 ASP A C 1
ATOM 1264 O O . ASP A 1 160 ? 29.051 -6.196 -1.109 1.00 69.81 160 ASP A O 1
ATOM 1268 N N . SER A 1 161 ? 27.420 -6.264 -2.631 1.00 68.44 161 SER A N 1
ATOM 1269 C CA . SER A 1 161 ? 28.346 -6.292 -3.769 1.00 68.44 161 SER A CA 1
ATOM 1270 C C . SER A 1 161 ? 29.236 -5.046 -3.866 1.00 68.44 161 SER A C 1
ATOM 1272 O O . SER A 1 161 ? 30.394 -5.162 -4.261 1.00 68.44 161 SER A O 1
ATOM 1274 N N . GLN A 1 162 ? 28.749 -3.867 -3.468 1.00 68.06 162 GLN A N 1
ATOM 1275 C CA . GLN A 1 162 ? 29.536 -2.630 -3.448 1.00 68.06 162 GLN A CA 1
ATOM 1276 C C . GLN A 1 162 ? 30.540 -2.617 -2.292 1.00 68.06 162 GLN A C 1
ATOM 1278 O O . GLN A 1 162 ? 31.702 -2.251 -2.483 1.00 68.06 162 GLN A O 1
ATOM 1283 N N . LEU A 1 163 ? 30.122 -3.068 -1.108 1.00 64.44 163 LEU A N 1
ATOM 1284 C CA . LEU A 1 163 ? 30.983 -3.164 0.069 1.00 64.44 163 LEU A CA 1
ATOM 1285 C C . LEU A 1 163 ? 32.097 -4.200 -0.140 1.00 64.44 163 LEU A C 1
ATOM 1287 O O . LEU A 1 163 ? 33.271 -3.878 0.053 1.00 64.44 163 LEU A O 1
ATOM 1291 N N . TYR A 1 164 ? 31.763 -5.404 -0.617 1.00 59.78 164 TYR A N 1
ATOM 1292 C CA . TYR A 1 164 ? 32.738 -6.476 -0.852 1.00 59.78 164 TYR A CA 1
ATOM 1293 C C . TYR A 1 164 ? 33.524 -6.316 -2.165 1.00 59.78 164 TYR A C 1
ATOM 1295 O O . TYR A 1 164 ? 34.696 -6.688 -2.218 1.00 59.78 164 TYR A O 1
ATOM 1303 N N . GLY A 1 165 ? 32.938 -5.712 -3.203 1.00 50.25 165 GLY A N 1
ATOM 1304 C CA . GLY A 1 165 ? 33.618 -5.402 -4.468 1.00 50.25 165 GLY A CA 1
ATOM 1305 C C . GLY A 1 165 ? 34.641 -4.268 -4.354 1.00 50.25 165 GLY A C 1
ATOM 1306 O O . GLY A 1 165 ? 35.604 -4.231 -5.117 1.00 50.25 165 GLY A O 1
ATOM 1307 N N . SER A 1 166 ? 34.506 -3.379 -3.360 1.00 49.50 166 SER A N 1
ATOM 1308 C CA . SER A 1 166 ? 35.522 -2.354 -3.068 1.00 49.50 166 SER A CA 1
ATOM 1309 C C . SER A 1 166 ? 36.821 -2.932 -2.481 1.00 49.50 166 SER A C 1
ATOM 1311 O O . SER A 1 166 ? 37.882 -2.323 -2.616 1.00 49.50 166 SER A O 1
ATOM 1313 N N . ALA A 1 167 ? 36.765 -4.131 -1.887 1.00 45.44 167 ALA A N 1
ATOM 1314 C CA . ALA A 1 167 ? 37.908 -4.800 -1.263 1.00 45.44 167 ALA A CA 1
ATOM 1315 C C . ALA A 1 167 ? 38.637 -5.789 -2.195 1.00 45.44 167 ALA A C 1
ATOM 1317 O O . ALA A 1 167 ? 39.712 -6.281 -1.848 1.00 45.44 167 ALA A O 1
ATOM 1318 N N . GLY A 1 168 ? 38.096 -6.082 -3.381 1.00 41.53 168 GLY A N 1
ATOM 1319 C CA . GLY A 1 168 ? 38.648 -7.109 -4.258 1.00 41.53 168 GLY A CA 1
ATOM 1320 C C . GLY A 1 168 ? 38.280 -6.917 -5.722 1.00 41.53 168 GLY A C 1
ATOM 1321 O O . GLY A 1 168 ? 37.165 -7.211 -6.122 1.00 41.53 168 GLY A O 1
ATOM 1322 N N . MET A 1 169 ? 39.290 -6.543 -6.512 1.00 38.91 169 MET A N 1
ATOM 1323 C CA . MET A 1 169 ? 39.362 -6.653 -7.974 1.00 38.91 169 MET A CA 1
ATOM 1324 C C . MET A 1 169 ? 38.362 -5.830 -8.799 1.00 38.91 169 MET A C 1
ATOM 1326 O O . MET A 1 169 ? 37.150 -5.996 -8.761 1.00 38.91 169 MET A O 1
ATOM 1330 N N . GLY A 1 170 ? 38.929 -4.992 -9.673 1.00 42.56 170 GLY A N 1
ATOM 1331 C CA . GLY A 1 170 ? 38.193 -4.264 -10.693 1.00 42.56 170 GLY A CA 1
ATOM 1332 C C . GLY A 1 170 ? 37.383 -5.192 -11.595 1.00 42.56 170 GLY A C 1
ATOM 1333 O O . GLY A 1 170 ? 37.927 -5.858 -12.474 1.00 42.56 170 GLY A O 1
ATOM 1334 N N . GLN A 1 171 ? 36.065 -5.157 -11.435 1.00 38.06 171 GLN A N 1
ATOM 1335 C CA . GLN A 1 171 ? 35.131 -5.521 -12.485 1.00 38.06 171 GLN A CA 1
ATOM 1336 C C . GLN A 1 171 ? 34.102 -4.408 -12.643 1.00 38.06 171 GLN A C 1
ATOM 1338 O O . GLN A 1 171 ? 33.369 -4.039 -11.731 1.00 38.06 171 GLN A O 1
ATOM 1343 N N . LYS A 1 172 ? 34.120 -3.837 -13.843 1.00 42.38 172 LYS A N 1
ATOM 1344 C CA . LYS A 1 172 ? 33.298 -2.728 -14.302 1.00 42.38 172 LYS A CA 1
ATOM 1345 C C . LYS A 1 172 ? 31.873 -3.248 -14.531 1.00 42.38 172 LYS A C 1
ATOM 1347 O O . LYS A 1 172 ? 31.573 -3.766 -15.602 1.00 42.38 172 LYS A O 1
ATOM 1352 N N . GLY A 1 173 ? 31.028 -3.156 -13.506 1.00 37.41 173 GLY A N 1
ATOM 1353 C CA . GLY A 1 173 ? 29.577 -3.300 -13.619 1.00 37.41 173 GLY A CA 1
ATOM 1354 C C . GLY A 1 173 ? 28.974 -1.996 -14.138 1.00 37.41 173 GLY A C 1
ATOM 1355 O O . GLY A 1 173 ? 29.215 -0.929 -13.586 1.00 37.41 173 GLY A O 1
ATOM 1356 N N . MET A 1 174 ? 28.259 -2.083 -15.252 1.00 35.19 174 MET A N 1
ATOM 1357 C CA . MET A 1 174 ? 27.765 -0.965 -16.051 1.00 35.19 174 MET A CA 1
ATOM 1358 C C . MET A 1 174 ? 26.539 -0.298 -15.406 1.00 35.19 174 MET A C 1
ATOM 1360 O O . MET A 1 174 ? 25.412 -0.601 -15.774 1.00 35.19 174 MET A O 1
ATOM 1364 N N . PHE A 1 175 ? 26.768 0.608 -14.458 1.00 38.78 175 PHE A N 1
ATOM 1365 C CA . PHE A 1 175 ? 25.871 1.721 -14.132 1.00 38.78 175 PHE A CA 1
ATOM 1366 C C . PHE A 1 175 ? 26.764 2.929 -13.841 1.00 38.78 175 PHE A C 1
ATOM 1368 O O . PHE A 1 175 ? 27.406 2.997 -12.795 1.00 38.78 175 PHE A O 1
ATOM 1375 N N . ASP A 1 176 ? 26.873 3.826 -14.820 1.00 36.34 176 ASP A N 1
ATOM 1376 C CA . ASP A 1 176 ? 27.651 5.063 -14.726 1.00 36.34 176 ASP A CA 1
ATOM 1377 C C . ASP A 1 176 ? 26.843 6.056 -13.876 1.00 36.34 176 ASP A C 1
ATOM 1379 O O . ASP A 1 176 ? 26.090 6.883 -14.385 1.00 36.34 176 ASP A O 1
ATOM 1383 N N . TRP A 1 177 ? 26.917 5.893 -12.555 1.00 38.41 177 TRP A N 1
ATOM 1384 C CA . TRP A 1 177 ? 26.689 7.006 -11.644 1.00 38.41 177 TRP A CA 1
ATOM 1385 C C . TRP A 1 177 ? 28.018 7.734 -11.519 1.00 38.41 177 TRP A C 1
ATOM 1387 O O . TRP A 1 177 ? 29.032 7.125 -11.176 1.00 38.41 177 TRP A O 1
ATOM 1397 N N . ASP A 1 178 ? 27.976 9.010 -11.877 1.00 34.41 178 ASP A N 1
ATOM 1398 C CA . ASP A 1 178 ? 29.082 9.952 -11.989 1.00 34.41 178 ASP A CA 1
ATOM 1399 C C . ASP A 1 178 ? 30.271 9.629 -11.070 1.00 34.41 178 ASP A C 1
ATOM 1401 O O . ASP A 1 178 ? 30.203 9.659 -9.835 1.00 34.41 178 ASP A O 1
ATOM 1405 N N . ARG A 1 179 ? 31.382 9.274 -11.712 1.00 37.91 179 ARG A N 1
ATOM 1406 C CA . ARG A 1 179 ? 32.616 8.777 -11.106 1.00 37.91 179 ARG A CA 1
ATOM 1407 C C . ARG A 1 179 ? 33.458 9.940 -10.577 1.00 37.91 179 ARG A C 1
ATOM 1409 O O . ARG A 1 179 ? 34.596 10.091 -11.003 1.00 37.91 179 ARG A O 1
ATOM 1416 N N . ASP A 1 180 ? 32.910 10.732 -9.657 1.00 35.25 180 ASP A N 1
ATOM 1417 C CA . ASP A 1 180 ? 33.653 11.841 -9.033 1.00 35.25 180 ASP A CA 1
ATOM 1418 C C . ASP A 1 180 ? 33.441 12.025 -7.517 1.00 35.25 180 ASP A C 1
ATOM 1420 O O . ASP A 1 180 ? 34.069 12.890 -6.914 1.00 35.25 180 ASP A O 1
ATOM 1424 N N . SER A 1 181 ? 32.659 11.179 -6.834 1.00 40.00 181 SER A N 1
ATOM 1425 C CA . SER A 1 181 ? 32.541 11.242 -5.364 1.00 40.00 181 SER A CA 1
ATOM 1426 C C . SER A 1 181 ? 33.053 9.973 -4.677 1.00 40.00 181 SER A C 1
ATOM 1428 O O . SER A 1 181 ? 32.340 9.003 -4.421 1.00 40.00 181 SER A O 1
ATOM 1430 N N . GLY A 1 182 ? 34.349 9.978 -4.362 1.00 36.00 182 GLY A N 1
ATOM 1431 C CA . GLY A 1 182 ? 34.947 8.994 -3.467 1.00 36.00 182 GLY A CA 1
ATOM 1432 C C . GLY A 1 182 ? 34.255 8.993 -2.099 1.00 36.00 182 GLY A C 1
ATOM 1433 O O . GLY A 1 182 ? 33.976 10.042 -1.534 1.00 36.00 182 GLY A O 1
ATOM 1434 N N . GLN A 1 183 ? 34.025 7.794 -1.558 1.00 40.31 183 GLN A N 1
ATOM 1435 C CA . GLN A 1 183 ? 33.710 7.538 -0.143 1.00 40.31 183 GLN A CA 1
ATOM 1436 C C . GLN A 1 183 ? 32.300 7.887 0.384 1.00 40.31 183 GLN A C 1
ATOM 1438 O O . GLN A 1 183 ? 32.052 7.669 1.565 1.00 40.31 183 GLN A O 1
ATOM 1443 N N . VAL A 1 184 ? 31.355 8.317 -0.462 1.00 45.50 184 VAL A N 1
ATOM 1444 C CA . VAL A 1 184 ? 29.999 8.751 -0.031 1.00 45.50 184 VAL A CA 1
ATOM 1445 C C . VAL A 1 184 ? 28.896 7.689 -0.257 1.00 45.50 184 VAL A C 1
ATOM 1447 O O . VAL A 1 184 ? 27.804 7.776 0.300 1.00 45.50 184 VAL A O 1
ATOM 1450 N N . GLY A 1 185 ? 29.166 6.630 -1.030 1.00 47.19 185 GLY A N 1
ATOM 1451 C CA . GLY A 1 185 ? 28.121 5.705 -1.509 1.00 47.19 185 GLY A CA 1
ATOM 1452 C C . GLY A 1 185 ? 27.415 4.858 -0.437 1.00 47.19 185 GLY A C 1
ATOM 1453 O O . GLY A 1 185 ? 26.215 4.618 -0.545 1.00 47.19 185 GLY A O 1
ATOM 1454 N N . GLY A 1 186 ? 28.127 4.423 0.609 1.00 46.22 186 GLY A N 1
ATOM 1455 C CA . GLY A 1 186 ? 27.567 3.527 1.633 1.00 46.22 186 GLY A CA 1
ATOM 1456 C C . GLY A 1 186 ? 26.605 4.219 2.602 1.00 46.22 186 GLY A C 1
ATOM 1457 O O . GLY A 1 186 ? 25.539 3.687 2.906 1.00 46.22 186 GLY A O 1
ATOM 1458 N N . GLU A 1 187 ? 26.950 5.428 3.051 1.00 50.00 187 GLU A N 1
ATOM 1459 C CA . GLU A 1 187 ? 26.101 6.220 3.951 1.00 50.00 187 GLU A CA 1
ATOM 1460 C C . GLU A 1 187 ? 24.856 6.742 3.233 1.00 50.00 187 GLU A C 1
ATOM 1462 O O . GLU A 1 187 ? 23.760 6.671 3.784 1.00 50.00 187 GLU A O 1
ATOM 1467 N N . VAL A 1 188 ? 24.985 7.174 1.973 1.00 56.56 188 VAL A N 1
ATOM 1468 C CA . VAL A 1 188 ? 23.837 7.597 1.157 1.00 56.56 188 VAL A CA 1
ATOM 1469 C C . VAL A 1 188 ? 22.874 6.437 0.919 1.00 56.56 188 VAL A C 1
ATOM 1471 O O . VAL A 1 188 ? 21.669 6.609 1.067 1.00 56.56 188 VAL A O 1
ATOM 1474 N N . ALA A 1 189 ? 23.377 5.236 0.636 1.00 51.22 189 ALA A N 1
ATOM 1475 C CA . ALA A 1 189 ? 22.527 4.064 0.445 1.00 51.22 189 ALA A CA 1
ATOM 1476 C C . ALA A 1 189 ? 21.847 3.589 1.749 1.00 51.22 189 ALA A C 1
ATOM 1478 O O . ALA A 1 189 ? 20.696 3.150 1.719 1.00 51.22 189 ALA A O 1
ATOM 1479 N N . ALA A 1 190 ? 22.509 3.722 2.904 1.00 49.44 190 ALA A N 1
ATOM 1480 C CA . ALA A 1 190 ? 21.899 3.468 4.212 1.00 49.44 190 ALA A CA 1
ATOM 1481 C C . ALA A 1 190 ? 20.835 4.523 4.575 1.00 49.44 190 ALA A C 1
ATOM 1483 O O . ALA A 1 190 ? 19.780 4.185 5.114 1.00 49.44 190 ALA A O 1
ATOM 1484 N N . LEU A 1 191 ? 21.074 5.792 4.237 1.00 54.81 191 LEU A N 1
ATOM 1485 C CA . LEU A 1 191 ? 20.100 6.872 4.395 1.00 54.81 191 LEU A CA 1
ATOM 1486 C C . LEU A 1 191 ? 18.888 6.675 3.478 1.00 54.81 191 LEU A C 1
ATOM 1488 O O . LEU A 1 191 ? 17.762 6.864 3.931 1.00 54.81 191 LEU A O 1
ATOM 1492 N N . GLU A 1 192 ? 19.085 6.234 2.235 1.00 55.06 192 GLU A N 1
ATOM 1493 C CA . GLU A 1 192 ? 17.990 5.875 1.326 1.00 55.06 192 GLU A CA 1
ATOM 1494 C C . GLU A 1 192 ? 17.184 4.677 1.852 1.00 55.06 192 GLU A C 1
ATOM 1496 O O . GLU A 1 192 ? 15.957 4.728 1.839 1.00 55.06 192 GLU A O 1
ATOM 1501 N N . LEU A 1 193 ? 17.817 3.658 2.447 1.00 51.59 193 LEU A N 1
ATOM 1502 C CA . LEU A 1 193 ? 17.097 2.578 3.145 1.00 51.59 193 LEU A CA 1
ATOM 1503 C C . LEU A 1 193 ? 16.233 3.096 4.293 1.00 51.59 193 LEU A C 1
ATOM 1505 O O . LEU A 1 193 ? 15.097 2.656 4.470 1.00 51.59 193 LEU A O 1
ATOM 1509 N N . CYS A 1 194 ? 16.761 4.026 5.082 1.00 55.62 194 CYS A N 1
ATOM 1510 C CA . CYS A 1 194 ? 16.026 4.608 6.193 1.00 55.62 194 CYS A CA 1
ATOM 1511 C C . CYS A 1 194 ? 14.893 5.534 5.717 1.00 55.62 194 CYS A C 1
ATOM 1513 O O . CYS A 1 194 ? 13.832 5.541 6.340 1.00 55.62 194 CYS A O 1
ATOM 1515 N N . LYS A 1 195 ? 15.054 6.249 4.595 1.00 55.12 195 LYS A N 1
ATOM 1516 C CA . LYS A 1 195 ? 13.971 7.019 3.955 1.00 55.12 195 LYS A CA 1
ATOM 1517 C C . LYS A 1 195 ? 12.890 6.107 3.376 1.00 55.12 195 LYS A C 1
ATOM 1519 O O . LYS A 1 195 ? 11.717 6.305 3.670 1.00 55.12 195 LYS A O 1
ATOM 1524 N N . ILE A 1 196 ? 13.277 5.073 2.625 1.00 53.66 196 ILE A N 1
ATOM 1525 C CA . ILE A 1 196 ? 12.359 4.083 2.039 1.00 53.66 196 ILE A CA 1
ATOM 1526 C C . ILE A 1 196 ? 11.562 3.370 3.140 1.00 53.66 196 ILE A C 1
ATOM 1528 O O . ILE A 1 196 ? 10.374 3.109 2.975 1.00 53.66 196 ILE A O 1
ATOM 1532 N N . ARG A 1 197 ? 12.178 3.105 4.298 1.00 49.03 197 ARG A N 1
ATOM 1533 C CA . ARG A 1 197 ? 11.515 2.492 5.461 1.00 49.03 197 ARG A CA 1
ATOM 1534 C C . ARG A 1 197 ? 10.733 3.467 6.347 1.00 49.03 197 ARG A C 1
ATOM 1536 O O . ARG A 1 197 ? 10.200 3.031 7.364 1.00 49.03 197 ARG A O 1
ATOM 1543 N N . GLY A 1 198 ? 10.684 4.760 6.016 1.00 46.22 198 GLY A N 1
ATOM 1544 C CA . GLY A 1 198 ? 10.045 5.778 6.862 1.00 46.22 198 GLY A CA 1
ATOM 1545 C C . GLY A 1 198 ? 10.694 5.931 8.247 1.00 46.22 198 GLY A C 1
ATOM 1546 O O . GLY A 1 198 ? 10.061 6.421 9.176 1.00 46.22 198 GLY A O 1
ATOM 1547 N N . LEU A 1 199 ? 11.947 5.490 8.403 1.00 48.62 199 LEU A N 1
ATOM 1548 C CA . LEU A 1 199 ? 12.724 5.550 9.646 1.00 48.62 199 LEU A CA 1
ATOM 1549 C C . LEU A 1 199 ? 13.414 6.909 9.846 1.00 48.62 199 LEU A C 1
ATOM 1551 O O . LEU A 1 199 ? 13.902 7.183 10.940 1.00 48.62 199 LEU A O 1
ATOM 1555 N N . ILE A 1 200 ? 13.450 7.761 8.816 1.00 43.09 200 ILE A N 1
ATOM 1556 C CA . ILE A 1 200 ? 13.877 9.162 8.921 1.00 43.09 200 ILE A CA 1
ATOM 1557 C C . ILE A 1 200 ? 12.640 10.053 8.797 1.00 43.09 200 ILE A C 1
ATOM 1559 O O . ILE A 1 200 ? 12.148 10.309 7.701 1.00 43.09 200 ILE A O 1
ATOM 1563 N N . VAL A 1 201 ? 12.152 10.542 9.936 1.00 45.66 201 VAL A N 1
ATOM 1564 C CA . VAL A 1 201 ? 11.309 11.742 10.016 1.00 45.66 201 VAL A CA 1
ATOM 1565 C C . VAL A 1 201 ? 12.281 12.914 10.048 1.00 45.66 201 VAL A C 1
ATOM 1567 O O . VAL A 1 201 ? 13.027 12.985 11.011 1.00 45.66 201 VAL A O 1
ATOM 1570 N N . GLN A 1 202 ? 12.316 13.732 8.987 1.00 41.84 202 GLN A N 1
ATOM 1571 C CA . GLN A 1 202 ? 13.100 14.974 8.810 1.00 41.84 202 GLN A CA 1
ATOM 1572 C C . GLN A 1 202 ? 14.479 15.041 9.498 1.00 41.84 202 GLN A C 1
ATOM 1574 O O . GLN A 1 202 ? 14.612 15.060 10.718 1.00 41.84 202 GLN A O 1
ATOM 1579 N N . GLY A 1 203 ? 15.528 15.151 8.679 1.00 38.34 203 GLY A N 1
ATOM 1580 C CA . GLY A 1 203 ? 16.905 15.285 9.146 1.00 38.34 203 GLY A CA 1
ATOM 1581 C C . GLY A 1 203 ? 17.056 16.346 10.239 1.00 38.34 203 GLY A C 1
ATOM 1582 O O . GLY A 1 203 ? 16.601 17.479 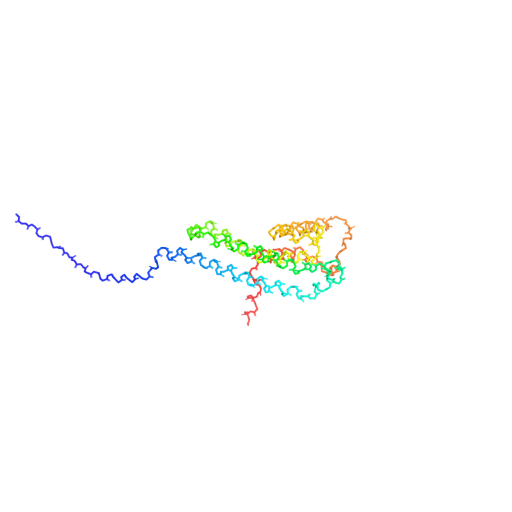10.102 1.00 38.34 203 GLY A O 1
ATOM 1583 N N . ILE A 1 204 ? 17.747 15.958 11.308 1.00 44.97 204 ILE A N 1
ATOM 1584 C CA . ILE A 1 204 ? 18.113 16.779 12.472 1.00 44.97 204 ILE A CA 1
ATOM 1585 C C . ILE A 1 204 ? 18.866 18.074 12.073 1.00 44.97 204 ILE A C 1
ATOM 1587 O O . ILE A 1 204 ? 18.949 19.000 12.874 1.00 44.97 204 ILE A O 1
ATOM 1591 N N . ASP A 1 205 ? 19.323 18.199 10.823 1.00 41.66 205 ASP A N 1
ATOM 1592 C CA . ASP A 1 205 ? 19.977 19.404 10.296 1.00 41.66 205 ASP A CA 1
ATOM 1593 C C . ASP A 1 205 ? 19.028 20.544 9.875 1.00 41.66 205 ASP A C 1
ATOM 1595 O O . ASP A 1 205 ? 19.486 21.679 9.745 1.00 41.66 205 ASP A O 1
ATOM 1599 N N . GLU A 1 206 ? 17.712 20.328 9.736 1.00 42.38 206 GLU A N 1
ATOM 1600 C CA . GLU A 1 206 ? 16.765 21.439 9.485 1.00 42.38 206 GLU A CA 1
ATOM 1601 C C . GLU A 1 206 ? 16.461 22.269 10.750 1.00 42.38 206 GLU A C 1
ATOM 1603 O O . GLU A 1 206 ? 15.921 23.370 10.660 1.00 42.38 206 GLU A O 1
ATOM 1608 N N . LEU A 1 207 ? 16.851 21.789 11.939 1.00 39.34 207 LEU A N 1
ATOM 1609 C CA . LEU A 1 207 ? 16.686 22.514 13.207 1.00 39.34 207 LEU A CA 1
ATOM 1610 C C . LEU A 1 207 ? 17.860 23.447 13.550 1.00 39.34 207 LEU A C 1
ATOM 1612 O O . LEU A 1 207 ? 17.725 24.259 14.463 1.00 39.34 207 LEU A O 1
ATOM 1616 N N . ASN A 1 208 ? 18.977 23.385 12.815 1.00 41.62 208 ASN A N 1
ATOM 1617 C CA . ASN A 1 208 ? 20.161 24.214 13.080 1.00 41.62 208 ASN A CA 1
ATOM 1618 C C . ASN A 1 208 ? 20.301 25.444 12.168 1.00 41.62 208 ASN A C 1
ATOM 1620 O O . ASN A 1 208 ? 21.231 26.221 12.351 1.00 41.62 208 ASN A O 1
ATOM 1624 N N . THR A 1 209 ? 19.382 25.681 11.228 1.00 42.50 209 THR A N 1
ATOM 1625 C CA . THR A 1 209 ? 19.396 26.888 10.371 1.00 42.50 209 THR A CA 1
ATOM 1626 C C . THR A 1 209 ? 18.397 27.971 10.791 1.00 42.50 209 THR A C 1
ATOM 1628 O O . THR A 1 209 ? 18.311 29.010 10.144 1.00 42.50 209 THR A O 1
ATOM 1631 N N . MET A 1 210 ? 17.681 27.777 11.904 1.00 41.38 210 MET A N 1
ATOM 1632 C CA . MET A 1 210 ? 16.800 28.783 12.530 1.00 41.38 210 MET A CA 1
ATOM 1633 C C . MET A 1 210 ? 17.358 29.290 13.873 1.00 41.38 210 MET A C 1
ATOM 1635 O O . MET A 1 210 ? 16.609 29.750 14.735 1.00 41.38 210 MET A O 1
ATOM 1639 N N . GLY A 1 211 ? 18.674 29.170 14.062 1.00 42.75 211 GLY A N 1
ATOM 1640 C CA . GLY A 1 211 ? 19.386 29.527 15.285 1.00 42.75 211 GLY A CA 1
ATOM 1641 C C . GLY A 1 211 ? 20.651 30.341 15.030 1.00 42.75 211 GLY A C 1
ATOM 1642 O O . GLY A 1 211 ? 21.693 29.982 15.562 1.00 42.75 211 GLY A O 1
ATOM 1643 N N . GLU A 1 212 ? 20.546 31.417 14.249 1.00 36.25 212 GLU A N 1
ATOM 1644 C CA . GLU A 1 212 ? 21.376 32.627 14.383 1.00 36.25 212 GLU A CA 1
ATOM 1645 C C . GLU A 1 212 ? 20.499 33.876 14.234 1.00 36.25 212 GLU A C 1
ATOM 1647 O O . GLU A 1 212 ? 19.655 33.903 13.307 1.00 36.25 212 GLU A O 1
#

Foldseek 3Di:
DDPDDDDDDDDDPPPPPPPPPDPVRVLVVLLVVLLVLLVVLLVVLLVVLVVVCPDPLVVVVCVVCVVCVVVVLSVLQSVLLSVLSVVLSVVSVPDDSVQCPPPVSVVVSVLCSVCSSLLSVLLSVCLSVQDPVDHSVRSSPDDSVVSVVVVVVVLVVVLVCVVVVVVDDDDDDDDCPDPDDPPDPNVVSVVVVCVSSVVDDDDPVVVPVVPD

pLDDT: mean 72.25, std 20.25, range [34.41, 97.0]

Secondary structure (DSSP, 8-state):
----PPP------------S--HHHHHHHHHHHHHHHHHHHHHHHHHHHHHHHTSHHHHHHHHH-HHHHHTTHHHHHHHHHHHHHHHHHHHHHTS-HHHHHSHHHHHHHHHHHHHHHHHHHHHHHHHHH--SSS-HHHHHHS-HHHHHHHHHHHHHHHHHHHHHHTTS-----S----TT-TT-HHHHHHHHHHHHTT--SS-GGGGSSS--

Sequence (212 aa):
GEDGRMVRVIALKVNANVTSSTIEEIESRRKELFISAAEYAAHDIRTKLSALAESERVQEQLVFRAVARILSTHKKLEKEIMQEVDAWIALYRSKPPSWFNNESTYATAVSELMTLETQAIGKFMYWLEGSHTLDAVGVTETPMARVSRLAESAFTLQLDSQLYGSAGMGQKGMFDWDRDSGQVGGEVAALELCKIRGLIVQGIDELNTMGE

Radius of gyration: 27.39 Å; Cα contacts (8 Å, |Δi|>4): 100; chains: 1; bounding box: 71×43×104 Å

Organism: Hemiselmis andersenii (NCBI:txid464988)